Protein AF-A0A1I0YZF2-F1 (afdb_monomer)

Organism: NCBI:txid84698

Nearest PDB structures (foldseek):
  7pl5-assembly1_AAA  TM=9.298E-01  e=1.345E-02  Streptococcus pneumoniae R6
  2wwc-assembly1_A  TM=8.807E-01  e=1.131E-02  Streptococcus pneumoniae R6
  2v05-assembly1_A  TM=8.072E-01  e=5.100E-02  Streptococcus pneumoniae R6
  6jyx-assembly1_A  TM=8.194E-01  e=1.933E-01  Streptococcus pneumoniae TIGR4
  2x8m-assembly1_A  TM=6.499E-01  e=8.106E-02  Streptococcus pneumoniae R6

Solvent-accessible surface area (backbone atoms only — not comparable to full-atom values): 11243 Å² total; per-residue (Å²): 130,92,76,74,47,70,54,64,48,98,87,69,48,62,50,48,52,49,79,48,73,56,97,89,42,44,34,42,24,42,83,83,16,38,45,46,51,56,44,74,62,85,66,27,37,24,39,77,88,20,46,58,43,78,61,47,53,83,60,21,73,21,60,61,20,31,48,40,33,57,52,61,61,37,66,68,51,41,51,52,39,46,56,47,20,23,56,68,53,79,66,38,78,67,82,34,26,33,29,25,50,40,46,52,42,39,78,64,72,40,95,56,67,81,82,42,54,42,55,68,56,49,54,52,52,40,47,77,71,52,28,45,76,46,66,62,69,91,70,68,33,26,28,26,40,34,26,26,68,80,81,44,40,38,31,36,58,37,65,70,52,93,83,61,51,38,23,34,28,38,46,53,52,24,90,80,69,78,37,42,71,40,80,42,53,40,82,43,70,33,83,90,75,72,41,72,27,54,55,37,35,36,38,50,74,106

pLDDT: mean 95.15, std 6.42, range [37.72, 98.88]

Structure (mmCIF, N/CA/C/O backbone):
data_AF-A0A1I0YZF2-F1
#
_entry.id   AF-A0A1I0YZF2-F1
#
loop_
_atom_site.group_PDB
_atom_site.id
_atom_site.type_symbol
_atom_site.label_atom_id
_atom_site.label_alt_id
_atom_site.label_comp_id
_atom_site.label_asym_id
_atom_site.label_entity_id
_atom_site.label_seq_id
_atom_site.pdbx_PDB_ins_code
_atom_site.Cartn_x
_atom_site.Cartn_y
_atom_site.Cartn_z
_atom_site.occupancy
_atom_site.B_iso_or_equiv
_atom_site.auth_seq_id
_atom_site.auth_comp_id
_atom_site.auth_asym_id
_atom_site.auth_atom_id
_atom_site.pdbx_PDB_model_num
ATOM 1 N N . MET A 1 1 ? -4.597 -15.673 15.523 1.00 37.72 1 MET A N 1
ATOM 2 C CA . MET A 1 1 ? -5.776 -15.292 16.323 1.00 37.72 1 MET A CA 1
ATOM 3 C C . MET A 1 1 ? -6.183 -13.931 15.815 1.00 37.72 1 MET A C 1
ATOM 5 O O . MET A 1 1 ? -5.441 -12.990 16.059 1.00 37.72 1 MET A O 1
ATOM 9 N N . ASP A 1 2 ? -7.282 -13.838 15.074 1.00 56.69 2 ASP A N 1
ATOM 10 C CA . ASP A 1 2 ? -7.832 -12.536 14.697 1.00 56.69 2 ASP A CA 1
ATOM 11 C C . ASP A 1 2 ? -8.593 -12.018 15.918 1.00 56.69 2 ASP A C 1
ATOM 13 O O . ASP A 1 2 ? -9.719 -12.420 16.203 1.00 56.69 2 ASP A O 1
ATOM 17 N N . GLY A 1 3 ? -7.883 -11.255 16.749 1.00 78.12 3 GLY A N 1
ATOM 18 C CA . GLY A 1 3 ? -8.447 -10.631 17.935 1.00 78.12 3 GLY A CA 1
ATOM 19 C C . GLY A 1 3 ? -9.253 -9.410 17.523 1.00 78.12 3 GLY A C 1
ATOM 20 O O . GLY A 1 3 ? -8.693 -8.460 16.981 1.00 78.12 3 GLY A O 1
ATOM 21 N N . TYR A 1 4 ? -10.558 -9.432 17.784 1.00 89.81 4 TYR A N 1
ATOM 22 C CA . TYR A 1 4 ? -11.382 -8.237 17.651 1.00 89.81 4 TYR A CA 1
ATOM 23 C C . TYR A 1 4 ? -11.038 -7.243 18.759 1.00 89.81 4 TYR A C 1
ATOM 25 O O . TYR A 1 4 ? -10.876 -7.620 19.922 1.00 89.81 4 TYR A O 1
ATOM 33 N N . TRP A 1 5 ? -10.955 -5.970 18.388 1.00 94.62 5 TRP A N 1
ATOM 34 C CA . TRP A 1 5 ? -10.804 -4.876 19.338 1.00 94.62 5 TRP A CA 1
ATOM 35 C C . TRP A 1 5 ? -12.175 -4.360 19.761 1.00 94.62 5 TRP A C 1
ATOM 37 O O . TRP A 1 5 ? -13.071 -4.230 18.933 1.00 94.62 5 TRP A O 1
ATOM 47 N N . TYR A 1 6 ? -12.316 -4.045 21.044 1.00 95.38 6 TYR A N 1
ATOM 48 C CA . TYR A 1 6 ? -13.528 -3.486 21.639 1.00 95.38 6 TYR A CA 1
ATOM 49 C C . TYR A 1 6 ? -13.155 -2.227 22.410 1.00 95.38 6 TYR A C 1
ATOM 51 O O . TYR A 1 6 ? -12.081 -2.163 23.014 1.00 95.38 6 TYR A O 1
ATOM 59 N N . TYR A 1 7 ? -14.042 -1.236 22.411 1.00 95.75 7 TYR A N 1
ATOM 60 C CA . TYR A 1 7 ? -13.846 -0.008 23.171 1.00 95.75 7 TYR A CA 1
ATOM 61 C C . TYR A 1 7 ? -14.846 0.092 24.322 1.00 95.75 7 TYR A C 1
ATOM 63 O O . TYR A 1 7 ? -16.049 -0.100 24.140 1.00 95.75 7 TYR A O 1
ATOM 71 N N . PHE A 1 8 ? -14.325 0.420 25.503 1.00 96.12 8 PHE A N 1
ATOM 72 C CA . PHE A 1 8 ? -15.094 0.654 26.717 1.00 96.12 8 PHE A CA 1
ATOM 73 C C . PHE A 1 8 ? -14.906 2.105 27.143 1.00 96.12 8 PHE A C 1
ATOM 75 O O . PHE A 1 8 ? -13.780 2.595 27.226 1.00 96.12 8 PHE A O 1
ATOM 82 N N . TYR A 1 9 ? -16.013 2.785 27.421 1.00 94.12 9 TYR A N 1
ATOM 83 C CA . TYR A 1 9 ? -15.988 4.095 28.057 1.00 94.12 9 TYR A CA 1
ATOM 84 C C . TYR A 1 9 ? -15.508 3.968 29.510 1.00 94.12 9 TYR A C 1
ATOM 86 O O . TYR A 1 9 ? -15.628 2.902 30.113 1.00 94.12 9 TYR A O 1
ATOM 94 N N . ASP A 1 10 ? -15.094 5.078 30.125 1.00 94.38 10 ASP A N 1
ATOM 95 C CA . ASP A 1 10 ? -14.690 5.122 31.545 1.00 94.38 10 ASP A CA 1
ATOM 96 C C . ASP A 1 10 ? -15.787 4.621 32.505 1.00 94.38 10 ASP A C 1
ATOM 98 O O . ASP A 1 10 ? -15.510 4.164 33.610 1.00 94.38 10 ASP A O 1
ATOM 102 N N . SER A 1 11 ? -17.049 4.668 32.065 1.00 94.50 11 SER A N 1
ATOM 103 C CA . SER A 1 11 ? -18.199 4.104 32.786 1.00 94.50 11 SER A CA 1
ATOM 104 C C . SER A 1 11 ? -18.243 2.569 32.812 1.00 94.50 11 SER A C 1
ATOM 106 O O . SER A 1 11 ? -19.122 2.002 33.455 1.00 94.50 11 SER A O 1
ATOM 108 N N . GLY A 1 12 ? -17.347 1.890 32.092 1.00 94.19 12 GLY A N 1
ATOM 109 C CA . GLY A 1 12 ? -17.351 0.438 31.906 1.00 94.19 12 GLY A CA 1
ATOM 110 C C . GLY A 1 12 ? -18.346 -0.057 30.853 1.00 94.19 12 GLY A C 1
ATOM 111 O O . GLY A 1 12 ? -18.396 -1.253 30.581 1.00 94.19 12 GLY A O 1
ATOM 112 N N . ASN A 1 13 ? -19.122 0.836 30.231 1.00 94.94 13 ASN A N 1
ATOM 113 C CA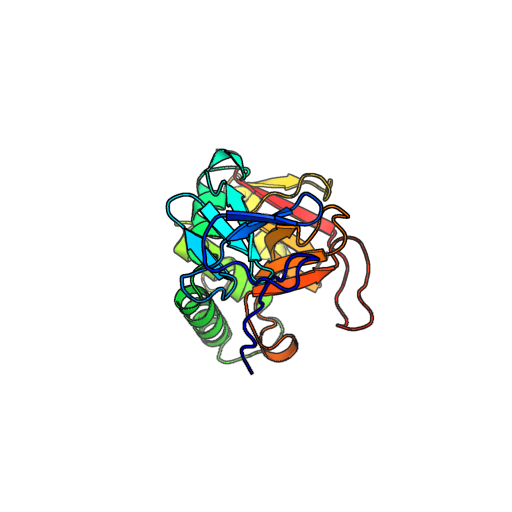 . ASN A 1 13 ? -20.003 0.473 29.124 1.00 94.94 13 ASN A CA 1
ATOM 114 C C . ASN A 1 13 ? -19.199 0.301 27.832 1.00 94.94 13 ASN A C 1
ATOM 116 O O . ASN A 1 13 ? -18.381 1.153 27.485 1.00 94.94 13 ASN A O 1
ATOM 120 N N . MET A 1 14 ? -19.466 -0.779 27.102 1.00 95.94 14 MET A N 1
ATOM 121 C CA . MET A 1 14 ? -18.894 -1.024 25.780 1.00 95.94 14 MET A CA 1
ATOM 122 C C . MET A 1 14 ? -19.659 -0.235 24.714 1.00 95.94 14 MET A C 1
ATOM 124 O O . MET A 1 14 ? -20.887 -0.128 24.782 1.00 95.94 14 MET A O 1
ATOM 128 N N . ILE A 1 15 ? -18.961 0.267 23.696 1.00 95.75 15 ILE A N 1
ATOM 129 C CA . ILE A 1 15 ? -19.643 0.729 22.485 1.00 95.75 15 ILE A CA 1
ATOM 130 C C . ILE A 1 15 ? -20.335 -0.457 21.803 1.00 95.75 15 ILE A C 1
ATOM 132 O O . ILE A 1 15 ? -19.717 -1.488 21.561 1.00 95.75 15 ILE A O 1
ATOM 136 N N . ASN A 1 16 ? -21.628 -0.333 21.503 1.00 94.38 16 ASN A N 1
ATOM 137 C CA . ASN A 1 16 ? -22.368 -1.426 20.866 1.00 94.38 16 ASN A CA 1
ATOM 138 C C . ASN A 1 16 ? -22.196 -1.445 19.340 1.00 94.38 16 ASN A C 1
ATOM 140 O O . ASN A 1 16 ? -22.175 -2.510 18.737 1.00 94.38 16 ASN A O 1
ATOM 144 N N . SER A 1 17 ? -22.125 -0.270 18.713 1.00 97.50 17 SER A N 1
ATOM 145 C CA . SER A 1 17 ? -21.851 -0.083 17.285 1.00 97.50 17 SER A CA 1
ATOM 146 C C . SER A 1 17 ? -21.689 1.404 16.964 1.00 97.50 17 SER A C 1
ATOM 148 O O . SER A 1 17 ? -22.001 2.268 17.788 1.00 97.50 17 SER A O 1
ATOM 150 N N . GLY A 1 18 ? -21.245 1.704 15.746 1.00 97.38 18 GLY A N 1
ATOM 151 C CA . GLY A 1 18 ? -21.211 3.050 15.191 1.00 97.38 18 GLY A CA 1
ATOM 152 C C . GLY A 1 18 ? -19.823 3.679 15.172 1.00 97.38 18 GLY A C 1
ATOM 153 O O . GLY A 1 18 ? -18.807 3.038 15.435 1.00 97.38 18 GLY A O 1
ATOM 154 N N . PHE A 1 19 ? -19.793 4.955 14.793 1.00 97.50 19 PHE A N 1
ATOM 155 C CA . PHE A 1 19 ? -18.565 5.735 14.703 1.00 97.50 19 PHE A CA 1
ATOM 156 C C . PHE A 1 19 ? -18.137 6.256 16.073 1.00 97.50 19 PHE A C 1
ATOM 158 O O . PHE A 1 19 ? -18.958 6.786 16.819 1.00 97.50 19 PHE A O 1
ATOM 165 N N . GLN A 1 20 ? -16.841 6.184 16.364 1.00 97.44 20 GLN A N 1
ATOM 166 C CA . GLN A 1 20 ? -16.264 6.725 17.591 1.00 97.44 20 GLN A CA 1
ATOM 167 C C . GLN A 1 20 ? -14.886 7.316 17.315 1.00 97.44 20 GLN A C 1
ATOM 169 O O . GLN A 1 20 ? -14.028 6.674 16.711 1.00 97.44 20 GLN A O 1
ATOM 174 N N . THR A 1 21 ? -14.661 8.534 17.803 1.00 96.56 21 THR A N 1
ATOM 175 C CA . THR A 1 21 ? -13.334 9.155 17.789 1.00 96.56 21 THR A CA 1
ATOM 176 C C . THR A 1 21 ? -12.606 8.821 19.086 1.00 96.56 21 THR A C 1
ATOM 178 O O . THR A 1 21 ? -13.127 9.082 20.171 1.00 96.56 21 THR A O 1
ATOM 181 N N . ILE A 1 22 ? -11.404 8.258 18.979 1.00 94.62 22 ILE A N 1
ATOM 182 C CA . ILE A 1 22 ? -10.542 7.876 20.103 1.00 94.62 22 ILE A CA 1
ATOM 183 C C . ILE A 1 22 ? -9.181 8.536 19.869 1.00 94.62 22 ILE A C 1
ATOM 185 O O . ILE A 1 22 ? -8.547 8.305 18.841 1.00 94.62 22 ILE A O 1
ATOM 189 N N . TYR A 1 23 ? -8.767 9.414 20.789 1.00 92.44 23 TYR A N 1
ATOM 190 C CA . TYR A 1 23 ? -7.532 10.211 20.682 1.00 92.44 23 TYR A CA 1
ATOM 191 C C . TYR A 1 23 ? -7.352 10.908 19.317 1.00 92.44 23 TYR A C 1
ATOM 193 O O . TYR A 1 23 ? -6.275 10.897 18.734 1.00 92.44 23 TYR A O 1
ATOM 201 N N . GLY A 1 24 ? -8.428 11.490 18.778 1.00 92.81 24 GLY A N 1
ATOM 202 C CA . GLY A 1 24 ? -8.407 12.200 17.491 1.00 92.81 24 GLY A CA 1
ATOM 203 C C . GLY A 1 24 ? -8.501 11.309 16.246 1.00 92.81 24 GLY A C 1
ATOM 204 O O . GLY A 1 24 ? -8.681 11.832 15.151 1.00 92.81 24 GLY A O 1
ATOM 205 N N . THR A 1 25 ? -8.462 9.982 16.393 1.00 95.19 25 THR A N 1
ATOM 206 C CA . THR A 1 25 ? -8.629 9.033 15.282 1.00 95.19 25 THR A CA 1
ATOM 207 C C . THR A 1 25 ? -10.060 8.500 15.237 1.00 95.19 25 THR A C 1
ATOM 209 O O . THR A 1 25 ? -10.609 8.125 16.270 1.00 95.19 25 THR A O 1
ATOM 212 N N . LEU A 1 26 ? -10.674 8.474 14.052 1.00 97.00 26 LEU A N 1
ATOM 213 C CA . LEU A 1 26 ? -12.025 7.946 13.845 1.00 97.00 26 LEU A CA 1
ATOM 214 C C . LEU A 1 26 ? -11.988 6.433 13.590 1.00 97.00 26 LEU A C 1
ATOM 216 O O . LEU A 1 26 ? -11.231 5.975 12.734 1.00 97.00 26 LEU A O 1
ATOM 220 N N . TYR A 1 27 ? -12.857 5.702 14.288 1.00 97.88 27 TYR A N 1
ATOM 221 C CA . TYR A 1 27 ? -13.057 4.255 14.196 1.00 97.88 27 TYR A CA 1
ATOM 222 C C . TYR A 1 27 ? -14.534 3.932 13.953 1.00 97.88 27 TYR A C 1
ATOM 224 O O . TYR A 1 27 ? -15.412 4.765 14.203 1.00 97.88 27 TYR A O 1
ATOM 232 N N . TYR A 1 28 ? -14.811 2.713 13.494 1.00 98.12 28 TYR A N 1
ATOM 233 C CA . TYR A 1 28 ? -16.163 2.175 13.354 1.00 98.12 28 TYR A CA 1
ATOM 234 C C . TYR A 1 28 ? -16.247 0.819 14.045 1.00 98.12 28 TYR A C 1
ATOM 236 O O . TYR A 1 28 ? -15.338 -0.004 13.929 1.00 98.12 28 TYR A O 1
ATOM 244 N N . PHE A 1 29 ? -17.342 0.605 14.761 1.00 98.19 29 PHE A N 1
ATOM 245 C CA . PHE A 1 29 ? -17.639 -0.631 15.466 1.00 98.19 29 PHE A CA 1
ATOM 246 C C . PHE A 1 29 ? -18.905 -1.249 14.874 1.00 98.19 29 PHE A C 1
ATOM 248 O O . PHE A 1 29 ? -19.930 -0.574 14.732 1.00 98.19 29 PHE A O 1
ATOM 255 N N . HIS A 1 30 ? -18.827 -2.528 14.522 1.00 97.25 30 HIS A N 1
ATOM 256 C CA . HIS A 1 30 ? -19.975 -3.319 14.088 1.00 97.25 30 HIS A CA 1
ATOM 257 C C . HIS A 1 30 ? -20.939 -3.553 15.251 1.00 97.25 30 HIS A C 1
ATOM 259 O O . HIS A 1 30 ? -20.604 -3.314 16.412 1.00 97.25 30 HIS A O 1
ATOM 265 N N . GLU A 1 31 ? -22.141 -4.037 14.941 1.00 96.69 31 GLU A N 1
ATOM 266 C CA . GLU A 1 31 ? -23.067 -4.526 15.964 1.00 96.69 31 GLU A CA 1
ATOM 267 C C . GLU A 1 31 ? -22.397 -5.598 16.836 1.00 96.69 31 GLU A C 1
ATOM 269 O O . GLU A 1 31 ? -21.744 -6.512 16.331 1.00 96.69 31 GLU A O 1
ATOM 274 N N . GLY A 1 32 ? -22.521 -5.454 18.158 1.00 94.88 32 GLY A N 1
ATOM 275 C CA . GLY A 1 32 ? -21.795 -6.272 19.129 1.00 94.88 32 GLY A CA 1
ATOM 276 C C . GLY A 1 32 ? -20.439 -5.695 19.544 1.00 94.88 32 GLY A C 1
ATOM 277 O O . GLY A 1 32 ? -19.745 -6.319 20.340 1.00 94.88 32 GLY A O 1
ATOM 278 N N . GLY A 1 33 ? -20.068 -4.506 19.057 1.00 96.69 33 GLY A N 1
ATOM 279 C CA . GLY A 1 33 ? -18.937 -3.719 19.552 1.00 96.69 33 GLY A CA 1
ATOM 280 C C . GLY A 1 33 ? -17.568 -4.110 19.009 1.00 96.69 33 GLY A C 1
ATOM 281 O O . GLY A 1 33 ? -16.566 -3.576 19.480 1.00 96.69 33 GLY A O 1
ATOM 282 N N . ALA A 1 34 ? -17.498 -5.016 18.034 1.00 97.12 34 ALA A N 1
ATOM 283 C CA . ALA A 1 34 ? -16.242 -5.382 17.390 1.00 97.12 34 ALA A CA 1
ATOM 284 C C . ALA A 1 34 ? -15.783 -4.267 16.436 1.00 97.12 34 ALA A C 1
ATOM 286 O O . ALA A 1 34 ? -16.532 -3.841 15.556 1.00 97.12 34 ALA A O 1
ATOM 287 N N . MET A 1 35 ? -14.545 -3.798 16.593 1.00 97.75 35 MET A N 1
ATOM 288 C CA . MET A 1 35 ? -13.945 -2.791 15.720 1.00 97.75 35 MET A CA 1
ATOM 289 C C . MET A 1 35 ? -13.770 -3.349 14.306 1.00 97.75 35 MET A C 1
ATOM 291 O O . MET A 1 35 ? -13.177 -4.413 14.112 1.00 97.75 35 MET A O 1
ATOM 295 N N . ALA A 1 36 ? -14.249 -2.599 13.322 1.00 97.69 36 ALA A N 1
ATOM 296 C CA . ALA A 1 36 ? -13.998 -2.864 11.917 1.00 97.69 36 ALA A CA 1
ATOM 297 C C . ALA A 1 36 ? -12.511 -2.684 11.581 1.00 97.69 36 ALA A C 1
ATOM 299 O O . ALA A 1 36 ? -11.841 -1.802 12.125 1.00 97.69 36 ALA A O 1
ATOM 300 N N . SER A 1 37 ? -11.980 -3.505 10.675 1.00 96.69 37 SER A N 1
ATOM 301 C CA . SER A 1 37 ? -10.585 -3.390 10.229 1.00 96.69 37 SER A CA 1
ATOM 302 C C . SER A 1 37 ? -10.370 -4.007 8.850 1.00 96.69 37 SER A C 1
ATOM 304 O O . SER A 1 37 ? -10.902 -5.071 8.546 1.00 96.69 37 SER A O 1
ATOM 306 N N . GLY A 1 38 ? -9.565 -3.341 8.016 1.00 96.38 38 GLY A N 1
ATOM 307 C CA . GLY A 1 38 ? -9.191 -3.845 6.690 1.00 96.38 38 GLY A CA 1
ATOM 308 C C . GLY A 1 38 ? -10.359 -3.981 5.709 1.00 96.38 38 GLY A C 1
ATOM 309 O O . GLY A 1 38 ? -10.372 -4.908 4.904 1.00 96.38 38 GLY A O 1
ATOM 310 N N . GLU A 1 39 ? -11.351 -3.092 5.780 1.00 96.75 39 GLU A N 1
ATOM 311 C CA . GLU A 1 39 ? -12.584 -3.201 4.997 1.00 96.75 39 GLU A CA 1
ATOM 312 C C . GLU A 1 39 ? -13.099 -1.848 4.488 1.00 96.75 39 GLU A C 1
ATOM 314 O O . GLU A 1 39 ? -12.688 -0.778 4.944 1.00 96.75 39 GLU A O 1
ATOM 319 N N . TRP A 1 40 ? -14.000 -1.898 3.505 1.00 97.81 40 TRP A N 1
ATOM 320 C CA . TRP A 1 40 ? -14.661 -0.718 2.950 1.00 97.81 40 TRP A CA 1
ATOM 321 C C . TRP A 1 40 ? -15.986 -0.445 3.658 1.00 97.81 40 TRP A C 1
ATOM 323 O O . TRP A 1 40 ? -16.819 -1.336 3.800 1.00 97.81 40 TRP A O 1
ATOM 333 N N . LEU A 1 41 ? -16.217 0.821 4.003 1.00 96.50 41 LEU A N 1
ATOM 334 C CA . LEU A 1 41 ? -17.479 1.324 4.537 1.00 96.50 41 LEU A CA 1
ATOM 335 C C . LEU A 1 41 ? -17.991 2.445 3.623 1.00 96.50 41 LEU A C 1
ATOM 337 O O . LEU A 1 41 ? -17.679 3.625 3.804 1.00 96.50 41 LEU A O 1
ATOM 341 N N . GLY A 1 42 ? -18.743 2.062 2.588 1.00 94.62 42 GLY A N 1
ATOM 342 C CA . GLY A 1 42 ? -19.154 2.976 1.520 1.00 94.62 42 GLY A CA 1
ATOM 343 C C . GLY A 1 42 ? -17.943 3.509 0.746 1.00 94.62 42 GLY A C 1
ATOM 344 O O . GLY A 1 42 ? -17.197 2.739 0.148 1.00 94.62 42 GLY A O 1
ATOM 345 N N . GLU A 1 43 ? -17.739 4.827 0.765 1.00 93.69 43 GLU A N 1
ATOM 346 C CA . GLU A 1 43 ? -16.578 5.490 0.144 1.00 93.69 43 GLU A CA 1
ATOM 347 C C . GLU A 1 43 ? -15.372 5.628 1.090 1.00 93.69 43 GLU A C 1
ATOM 349 O O . GLU A 1 43 ? -14.361 6.231 0.729 1.00 93.69 43 GLU A O 1
ATOM 354 N N . LYS A 1 44 ? -15.466 5.097 2.315 1.00 96.75 44 LYS A N 1
ATOM 355 C CA . LYS A 1 44 ? -14.379 5.107 3.296 1.00 96.75 44 LYS A CA 1
ATOM 356 C C . LYS A 1 44 ? -13.647 3.776 3.295 1.00 96.75 44 LYS A C 1
ATOM 358 O O . LYS A 1 44 ? -14.263 2.728 3.100 1.00 96.75 44 LYS A O 1
ATOM 363 N N . TYR A 1 45 ? -12.352 3.825 3.574 1.00 97.88 45 TYR A N 1
ATOM 364 C CA . TYR A 1 45 ? -11.560 2.630 3.840 1.00 97.88 45 TYR A CA 1
ATOM 365 C C . TYR A 1 45 ? -11.106 2.621 5.295 1.00 97.88 45 TYR A C 1
ATOM 367 O O . TYR A 1 45 ? -10.737 3.660 5.848 1.00 97.88 45 TYR A O 1
ATOM 375 N N . ILE A 1 46 ? -11.156 1.444 5.906 1.00 98.06 46 ILE A N 1
ATOM 376 C CA . ILE A 1 46 ? -10.739 1.198 7.278 1.00 98.06 46 ILE A CA 1
ATOM 377 C C . ILE A 1 46 ? -9.411 0.451 7.214 1.00 98.06 46 ILE A C 1
ATOM 379 O O . ILE A 1 46 ? -9.356 -0.689 6.753 1.00 98.06 46 ILE A O 1
ATOM 383 N N . TYR A 1 47 ? -8.327 1.086 7.658 1.00 97.75 47 TYR A N 1
ATOM 384 C CA . TYR A 1 47 ? -7.015 0.441 7.701 1.00 97.75 47 TYR A CA 1
ATOM 385 C C . TYR A 1 47 ? -7.003 -0.769 8.651 1.00 97.75 47 TYR A C 1
ATOM 387 O O . TYR A 1 47 ? -7.901 -0.920 9.484 1.00 97.75 47 TYR A O 1
ATOM 395 N N . PRO A 1 48 ? -5.976 -1.637 8.581 1.00 96.44 48 PRO A N 1
ATOM 396 C CA . PRO A 1 48 ? -5.856 -2.776 9.492 1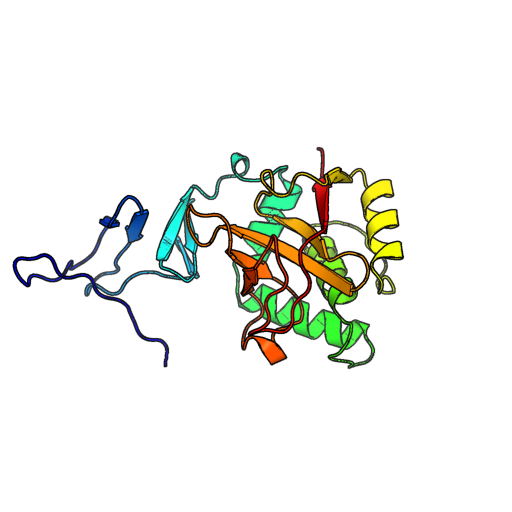.00 96.44 48 PRO A CA 1
ATOM 397 C C . PRO A 1 48 ? -5.857 -2.416 10.989 1.00 96.44 48 PRO A C 1
ATOM 399 O O . PRO A 1 48 ? -6.267 -3.233 11.802 1.00 96.44 48 PRO A O 1
ATOM 402 N N . ASN A 1 49 ? -5.439 -1.204 11.373 1.00 96.31 49 ASN A N 1
ATOM 403 C CA . ASN A 1 49 ? -5.530 -0.717 12.757 1.00 96.31 49 ASN A CA 1
ATOM 404 C C . ASN A 1 49 ? -6.893 -0.097 13.117 1.00 96.31 49 ASN A C 1
ATOM 406 O O . ASN A 1 49 ? -7.027 0.452 14.204 1.00 96.31 49 ASN A O 1
ATOM 410 N N . GLY A 1 50 ? -7.887 -0.141 12.226 1.00 97.19 50 GLY A N 1
ATOM 411 C CA . GLY A 1 50 ? -9.225 0.415 12.446 1.00 97.19 50 GLY A CA 1
ATOM 412 C C . GLY A 1 50 ? -9.374 1.901 12.114 1.00 97.19 50 GLY A C 1
ATOM 413 O O . GLY A 1 50 ? -10.494 2.412 12.111 1.00 97.19 50 GLY A O 1
ATOM 414 N N . ARG A 1 51 ? -8.278 2.606 11.801 1.00 96.56 51 ARG A N 1
ATOM 415 C CA . ARG A 1 51 ? -8.335 4.019 11.412 1.00 96.56 51 ARG A CA 1
ATOM 416 C C . ARG A 1 51 ? -9.119 4.179 10.114 1.00 96.56 51 ARG A C 1
ATOM 418 O O . ARG A 1 51 ? -8.792 3.563 9.099 1.00 96.56 51 ARG A O 1
ATOM 425 N N . ILE A 1 52 ? -10.104 5.069 10.136 1.00 97.25 52 ILE A N 1
ATOM 426 C CA . ILE A 1 52 ? -10.922 5.402 8.971 1.00 97.25 52 ILE A CA 1
ATOM 427 C C . ILE A 1 52 ? -10.284 6.531 8.168 1.00 97.25 52 ILE A C 1
ATOM 429 O O . ILE A 1 52 ? -9.819 7.527 8.725 1.00 97.25 52 ILE A O 1
ATOM 433 N N . ILE A 1 53 ? -10.333 6.398 6.845 1.00 95.62 53 ILE A N 1
ATOM 434 C CA . ILE A 1 53 ? -10.003 7.462 5.900 1.00 95.62 53 ILE A CA 1
ATOM 435 C C . ILE A 1 53 ? -11.100 7.664 4.857 1.00 95.62 53 ILE A C 1
ATOM 437 O O . ILE A 1 53 ? -11.793 6.727 4.455 1.00 95.62 53 ILE A O 1
ATOM 441 N N . ASP A 1 54 ? -11.204 8.898 4.367 1.00 95.44 54 ASP A N 1
ATOM 442 C CA . ASP A 1 54 ? -12.003 9.223 3.189 1.00 95.44 54 ASP A CA 1
ATOM 443 C C . ASP A 1 54 ? -11.270 8.756 1.931 1.00 95.44 54 ASP A C 1
ATOM 445 O O . ASP A 1 54 ? -10.362 9.425 1.429 1.00 95.44 54 ASP A O 1
ATOM 449 N N . ALA A 1 55 ? -11.670 7.592 1.416 1.00 94.88 55 ALA A N 1
ATOM 450 C CA . ALA A 1 55 ? -10.996 6.918 0.319 1.00 94.88 55 ALA A CA 1
ATOM 451 C C . ALA A 1 55 ? -11.448 7.435 -1.059 1.00 94.88 55 ALA A C 1
ATOM 453 O O . ALA A 1 55 ? -11.849 6.677 -1.946 1.00 94.88 55 ALA A O 1
ATOM 454 N N . SER A 1 56 ? -11.391 8.759 -1.228 1.00 93.81 56 SER A N 1
ATOM 455 C CA . SER A 1 56 ? -11.692 9.444 -2.489 1.00 93.81 56 SER A CA 1
ATOM 456 C C . SER A 1 56 ? -10.440 9.572 -3.368 1.00 93.81 56 SER A C 1
ATOM 458 O O . SER A 1 56 ? -9.330 9.622 -2.840 1.00 93.81 56 SER A O 1
ATOM 460 N N . PRO A 1 57 ? -10.568 9.733 -4.699 1.00 94.94 57 PRO A N 1
ATOM 461 C CA . PRO A 1 57 ? -9.412 9.923 -5.582 1.00 94.94 57 PRO A CA 1
ATOM 462 C C . PRO A 1 57 ? -8.466 11.071 -5.185 1.00 94.94 57 PRO A C 1
ATOM 464 O O . PRO A 1 57 ? -7.284 11.020 -5.512 1.00 94.94 57 PRO A O 1
ATOM 467 N N . ASN A 1 58 ? -8.956 12.081 -4.457 1.00 94.00 58 ASN A N 1
ATOM 468 C CA . ASN A 1 58 ? -8.173 13.247 -4.034 1.00 94.00 58 ASN A CA 1
ATOM 469 C C . ASN A 1 58 ? -7.096 12.926 -2.986 1.00 94.00 58 ASN A C 1
ATOM 471 O O . ASN A 1 58 ? -6.164 13.714 -2.815 1.00 94.00 58 ASN A O 1
ATOM 475 N N . MET A 1 59 ? -7.199 11.788 -2.291 1.00 95.56 59 MET A N 1
ATOM 476 C CA . MET A 1 59 ? -6.155 11.342 -1.361 1.00 95.56 59 MET A CA 1
ATOM 477 C C . MET A 1 59 ? -4.892 10.861 -2.093 1.00 95.56 59 MET A C 1
ATOM 479 O O . MET A 1 59 ? -3.827 10.772 -1.490 1.00 95.56 59 MET A O 1
ATOM 483 N N . CYS A 1 60 ? -5.013 10.531 -3.380 1.00 97.50 60 CYS A N 1
ATOM 484 C CA . CYS A 1 60 ? -3.953 9.985 -4.214 1.00 97.50 60 CYS A CA 1
ATOM 485 C C . CYS A 1 60 ? -3.355 11.077 -5.113 1.00 97.50 60 CYS A C 1
ATOM 487 O O . CYS A 1 60 ? -3.902 12.170 -5.257 1.00 97.50 60 CYS A O 1
ATOM 489 N N . ASN A 1 61 ? -2.208 10.794 -5.734 1.00 97.00 61 ASN A N 1
ATOM 490 C 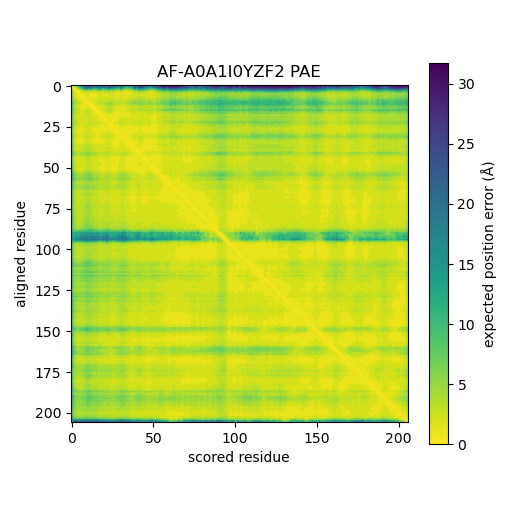CA . ASN A 1 61 ? -1.602 11.718 -6.703 1.00 97.00 61 ASN A CA 1
ATOM 491 C C . ASN A 1 61 ? -2.324 11.731 -8.063 1.00 97.00 61 ASN A C 1
ATOM 493 O O . ASN A 1 61 ? -2.272 12.733 -8.769 1.00 97.00 61 ASN A O 1
ATOM 497 N N . SER A 1 62 ? -3.007 10.645 -8.435 1.00 95.81 62 SER A N 1
ATOM 498 C CA . SER A 1 62 ? -3.873 10.595 -9.618 1.00 95.81 62 SER A CA 1
ATOM 499 C C . SER A 1 62 ? -4.907 9.468 -9.499 1.00 95.81 62 SER A C 1
ATOM 501 O O . SER A 1 62 ? -4.866 8.664 -8.559 1.00 95.81 62 SER A O 1
ATOM 503 N N . LYS A 1 63 ? -5.799 9.356 -10.493 1.00 95.06 63 LYS A N 1
ATOM 504 C CA . LYS A 1 63 ? -6.750 8.237 -10.601 1.00 95.06 63 LYS A CA 1
ATOM 505 C C . LYS A 1 63 ? -6.055 6.881 -10.728 1.00 95.06 63 LYS A C 1
ATOM 507 O O . LYS A 1 63 ? -6.568 5.901 -10.200 1.00 95.06 63 LYS A O 1
ATOM 512 N N . THR A 1 64 ? -4.888 6.827 -11.369 1.00 94.56 64 THR A N 1
ATOM 513 C CA . THR A 1 64 ? -4.074 5.606 -11.460 1.00 94.56 64 THR A CA 1
ATOM 514 C C . THR A 1 64 ? -3.715 5.087 -10.072 1.00 94.56 64 THR A C 1
ATOM 516 O O . THR A 1 64 ? -3.975 3.929 -9.756 1.00 94.56 64 THR A O 1
ATOM 519 N N . GLN A 1 65 ? -3.154 5.947 -9.221 1.00 97.69 65 GLN A N 1
ATOM 520 C CA . GLN A 1 65 ? -2.781 5.566 -7.862 1.00 97.69 65 GLN A CA 1
ATOM 521 C C . GLN A 1 65 ? -4.005 5.254 -7.016 1.00 97.69 65 GLN A C 1
ATOM 523 O O . GLN A 1 65 ? -3.954 4.328 -6.220 1.00 97.69 65 GLN A O 1
ATOM 528 N N . TYR A 1 66 ? -5.121 5.952 -7.233 1.00 97.75 66 TYR A N 1
ATOM 529 C CA . TYR A 1 66 ? -6.379 5.600 -6.587 1.00 97.75 66 TYR A CA 1
ATOM 530 C C . TYR A 1 66 ? -6.847 4.185 -6.954 1.00 97.75 66 TYR A C 1
ATOM 532 O O . TYR A 1 66 ? -7.198 3.408 -6.068 1.00 97.75 66 TYR A O 1
ATOM 540 N N . TYR A 1 67 ? -6.819 3.814 -8.237 1.00 97.62 67 TYR A N 1
ATOM 541 C CA . TYR A 1 67 ? -7.173 2.459 -8.659 1.00 97.62 67 TYR A CA 1
ATOM 542 C C . TYR A 1 67 ? -6.194 1.421 -8.134 1.00 97.62 67 TYR A C 1
ATOM 544 O O . TYR A 1 67 ? -6.625 0.339 -7.747 1.00 97.62 67 TYR A O 1
ATOM 552 N N . LEU A 1 68 ? -4.908 1.757 -8.058 1.00 98.19 68 LEU A N 1
ATOM 553 C CA . LEU A 1 68 ? -3.903 0.874 -7.486 1.00 98.19 68 LEU A CA 1
ATOM 554 C C . LEU A 1 68 ? -4.117 0.658 -5.991 1.00 98.19 68 LEU A C 1
ATOM 556 O O . LEU A 1 68 ? -4.177 -0.484 -5.545 1.00 98.19 68 LEU A O 1
ATOM 560 N N . PHE A 1 69 ? -4.314 1.739 -5.239 1.00 98.62 69 PHE A N 1
ATOM 561 C CA . PHE A 1 69 ? -4.687 1.691 -3.833 1.00 98.62 69 PHE A CA 1
ATOM 562 C C . PHE A 1 69 ? -5.935 0.821 -3.646 1.00 98.62 69 PHE A C 1
ATOM 564 O O . PHE A 1 69 ? -5.892 -0.178 -2.935 1.00 98.62 69 PHE A O 1
ATOM 571 N N . LYS A 1 70 ? -7.024 1.129 -4.358 1.00 98.12 70 LYS A N 1
ATOM 572 C CA . LYS A 1 70 ? -8.284 0.390 -4.251 1.00 98.12 70 LYS A CA 1
ATOM 573 C C . LYS A 1 70 ? -8.115 -1.092 -4.584 1.00 98.12 70 LYS A C 1
ATOM 575 O O . LYS A 1 70 ? -8.571 -1.929 -3.812 1.00 98.12 70 LYS A O 1
ATOM 580 N N . TYR A 1 71 ? -7.429 -1.427 -5.676 1.00 98.50 71 TYR A N 1
ATOM 581 C CA . TYR A 1 71 ? -7.170 -2.815 -6.065 1.00 98.50 71 TYR A CA 1
ATOM 582 C C . TYR A 1 71 ? -6.419 -3.576 -4.966 1.00 98.50 71 TYR A C 1
ATOM 584 O O . TYR A 1 71 ? -6.790 -4.700 -4.635 1.00 98.50 71 TYR A O 1
ATOM 592 N N . MET A 1 72 ? -5.414 -2.935 -4.363 1.00 98.62 72 MET A N 1
ATOM 593 C CA . MET A 1 72 ? -4.563 -3.531 -3.334 1.00 98.62 72 MET A CA 1
ATOM 594 C C . MET A 1 72 ? -5.172 -3.514 -1.925 1.00 98.62 72 MET A C 1
ATOM 596 O O . MET A 1 72 ? -4.593 -4.116 -1.027 1.00 98.62 72 MET A O 1
ATOM 600 N N . THR A 1 73 ? -6.331 -2.885 -1.698 1.00 98.06 73 THR A N 1
ATOM 601 C CA . THR A 1 73 ? -7.083 -3.068 -0.437 1.00 98.06 73 THR A CA 1
ATOM 602 C C . THR A 1 73 ? -7.741 -4.445 -0.330 1.00 98.06 73 THR A C 1
ATOM 604 O O . THR A 1 73 ? -7.974 -4.923 0.775 1.00 98.06 73 THR A O 1
ATOM 607 N N . ASP A 1 74 ? -8.004 -5.112 -1.456 1.00 97.94 74 ASP A N 1
ATOM 608 C CA . ASP A 1 74 ? -8.610 -6.442 -1.469 1.00 97.94 74 ASP A CA 1
ATOM 609 C C . ASP A 1 74 ? -7.548 -7.527 -1.231 1.00 97.94 74 ASP A C 1
ATOM 611 O O . ASP A 1 74 ? -6.542 -7.619 -1.942 1.00 97.94 74 ASP A O 1
ATOM 615 N N . LYS A 1 75 ? -7.772 -8.368 -0.219 1.00 96.69 75 LYS A N 1
ATOM 616 C CA . LYS A 1 75 ? -6.828 -9.422 0.167 1.00 96.69 75 LYS A CA 1
ATOM 617 C C . LYS A 1 75 ? -6.690 -10.510 -0.901 1.00 96.69 75 LYS A C 1
ATOM 619 O O . LYS A 1 75 ? -5.587 -10.998 -1.109 1.00 96.69 75 LYS A O 1
ATOM 624 N N . ASN A 1 76 ? -7.756 -10.871 -1.611 1.00 98.12 76 ASN A N 1
ATOM 625 C CA . ASN A 1 76 ? -7.671 -11.870 -2.680 1.00 98.12 76 ASN A CA 1
ATOM 626 C C . ASN A 1 76 ? -6.842 -11.340 -3.852 1.00 98.12 76 ASN A C 1
ATOM 628 O O . ASN A 1 76 ? -6.032 -12.075 -4.414 1.00 98.12 76 ASN A O 1
ATOM 632 N N . ASN A 1 77 ? -6.983 -10.052 -4.173 1.00 98.62 77 ASN A N 1
ATOM 633 C CA . ASN A 1 77 ? -6.132 -9.399 -5.162 1.00 98.62 77 ASN A CA 1
ATOM 634 C C . ASN A 1 77 ? -4.661 -9.415 -4.738 1.00 98.62 77 ASN A C 1
ATOM 636 O O . ASN A 1 77 ? -3.803 -9.746 -5.551 1.00 98.62 77 ASN A O 1
ATOM 640 N N . GLN A 1 78 ? -4.362 -9.085 -3.478 1.00 98.44 78 GLN A N 1
ATOM 641 C CA . GLN A 1 78 ? -2.997 -9.146 -2.946 1.00 98.44 78 GLN A CA 1
ATOM 642 C C . GLN A 1 78 ? -2.374 -10.542 -3.118 1.00 98.44 78 GLN A C 1
ATOM 644 O O . GLN A 1 78 ? -1.246 -10.658 -3.594 1.00 98.44 78 GLN A O 1
ATOM 649 N N . GLU A 1 79 ? -3.119 -11.592 -2.769 1.00 97.81 79 GLU A N 1
ATOM 650 C CA . GLU A 1 79 ? -2.671 -12.985 -2.881 1.00 97.81 79 GLU A CA 1
ATOM 651 C C . GLU A 1 79 ? -2.465 -13.421 -4.342 1.00 97.81 79 GLU A C 1
ATOM 653 O O . GLU A 1 79 ? -1.475 -14.079 -4.664 1.00 97.81 79 GLU A O 1
ATOM 658 N N . ASP A 1 80 ? -3.357 -13.017 -5.251 1.00 98.31 80 ASP A N 1
ATOM 659 C CA . ASP A 1 80 ? -3.234 -13.325 -6.680 1.00 98.31 80 ASP A CA 1
ATOM 660 C C . ASP A 1 80 ? -2.027 -12.627 -7.335 1.00 98.31 80 ASP A C 1
ATOM 662 O O . ASP A 1 80 ? -1.328 -13.223 -8.166 1.00 98.31 80 ASP A O 1
ATOM 666 N N . ILE A 1 81 ? -1.740 -11.382 -6.938 1.00 97.94 81 ILE A N 1
ATOM 667 C CA . ILE A 1 81 ? -0.531 -10.666 -7.363 1.00 97.94 81 ILE A CA 1
ATOM 668 C C . ILE A 1 81 ? 0.719 -11.408 -6.887 1.00 97.94 81 ILE A C 1
ATOM 670 O O . ILE A 1 81 ? 1.609 -11.656 -7.700 1.00 97.94 81 ILE A O 1
ATOM 674 N N . ASP A 1 82 ? 0.794 -11.757 -5.599 1.00 96.62 82 ASP A N 1
ATOM 675 C CA . ASP A 1 82 ? 1.967 -12.419 -5.016 1.00 96.62 82 ASP A CA 1
ATOM 676 C C . ASP A 1 82 ? 2.250 -13.752 -5.727 1.00 96.62 82 ASP A C 1
ATOM 678 O O . ASP A 1 82 ? 3.347 -13.977 -6.251 1.00 96.62 82 ASP A O 1
ATOM 682 N N . ALA A 1 83 ? 1.215 -14.584 -5.888 1.00 96.00 83 ALA A N 1
ATOM 683 C CA . ALA A 1 83 ? 1.302 -15.844 -6.621 1.00 96.00 83 ALA A CA 1
ATOM 684 C C . ALA A 1 83 ? 1.714 -15.647 -8.093 1.00 96.00 83 ALA A C 1
ATOM 686 O O . ALA A 1 83 ? 2.518 -16.412 -8.638 1.00 96.00 83 ALA A O 1
ATOM 687 N N . THR A 1 84 ? 1.189 -14.614 -8.757 1.00 96.81 84 THR A N 1
ATOM 688 C CA . THR A 1 84 ? 1.539 -14.303 -10.149 1.00 96.81 84 THR A CA 1
ATOM 689 C C . THR A 1 84 ? 2.976 -13.816 -10.285 1.00 96.81 84 THR A C 1
ATOM 691 O O . THR A 1 84 ? 3.675 -14.254 -11.201 1.00 96.81 84 THR A O 1
ATOM 694 N N . ALA A 1 85 ? 3.450 -12.972 -9.373 1.00 96.25 85 ALA A N 1
ATOM 695 C CA . ALA A 1 85 ? 4.829 -12.512 -9.356 1.00 96.25 85 ALA A CA 1
ATOM 696 C C . ALA A 1 85 ? 5.795 -13.695 -9.211 1.00 96.25 85 ALA A C 1
ATOM 698 O O . ALA A 1 85 ? 6.746 -13.810 -9.978 1.00 96.25 85 ALA A O 1
ATOM 699 N N . ILE A 1 86 ? 5.520 -14.617 -8.279 1.00 94.75 86 ILE A N 1
ATOM 700 C CA . ILE A 1 86 ? 6.320 -15.840 -8.078 1.00 94.75 86 ILE A CA 1
ATOM 701 C C . ILE A 1 86 ? 6.360 -16.673 -9.365 1.00 94.75 86 ILE A C 1
ATOM 703 O O . ILE A 1 86 ? 7.429 -17.111 -9.794 1.00 94.75 86 ILE A O 1
ATOM 707 N N . ARG A 1 87 ? 5.214 -16.849 -10.037 1.00 95.44 87 ARG A N 1
ATOM 708 C CA . ARG A 1 87 ? 5.134 -17.572 -11.316 1.00 95.44 87 ARG A CA 1
ATOM 709 C C . ARG A 1 87 ? 5.970 -16.907 -12.414 1.00 95.44 87 ARG A C 1
ATOM 711 O O . ARG A 1 87 ? 6.668 -17.604 -13.146 1.00 95.44 87 ARG A O 1
ATOM 718 N N . LEU A 1 88 ? 5.918 -15.579 -12.527 1.00 93.31 88 LEU A N 1
ATOM 719 C CA . LEU A 1 88 ? 6.718 -14.818 -13.496 1.00 93.31 88 LEU A CA 1
ATOM 720 C C . LEU A 1 88 ? 8.221 -14.907 -13.206 1.00 93.31 88 LEU A C 1
ATOM 722 O O . LEU A 1 88 ? 9.023 -14.902 -14.137 1.00 93.31 88 LEU A O 1
ATOM 726 N N . HIS A 1 89 ? 8.595 -15.076 -11.940 1.00 92.69 89 HIS A N 1
ATOM 727 C CA . HIS A 1 89 ? 9.973 -15.275 -11.505 1.00 92.69 89 HIS A CA 1
ATOM 728 C C . HIS A 1 89 ? 10.403 -16.753 -11.489 1.00 92.69 89 HIS A C 1
ATOM 730 O O . HIS A 1 89 ? 11.277 -17.151 -10.718 1.00 92.69 89 HIS A O 1
ATOM 736 N N . GLY A 1 90 ? 9.775 -17.601 -12.310 1.00 89.31 90 GLY A N 1
ATOM 737 C CA . GLY A 1 90 ? 10.143 -19.015 -12.431 1.00 89.31 90 GLY A CA 1
ATOM 738 C C . GLY A 1 90 ? 9.954 -19.826 -11.143 1.00 89.31 90 GLY A C 1
ATOM 739 O O . GLY A 1 90 ? 10.636 -20.828 -10.952 1.00 89.31 90 GLY A O 1
ATOM 740 N N . GLY A 1 91 ? 9.061 -19.389 -10.250 1.00 82.75 91 GLY A N 1
ATOM 741 C CA . GLY A 1 91 ? 8.816 -20.017 -8.950 1.00 82.75 91 GLY A CA 1
ATOM 742 C C . GLY A 1 91 ? 9.700 -19.499 -7.809 1.00 82.75 91 GLY A C 1
ATOM 743 O O . GLY A 1 91 ? 9.615 -20.027 -6.703 1.00 82.75 91 GLY A O 1
ATOM 744 N N . SER A 1 92 ? 10.545 -18.487 -8.042 1.00 79.19 92 SER A N 1
ATOM 745 C CA . SER A 1 92 ? 11.397 -17.913 -6.996 1.00 79.19 92 SER A CA 1
ATOM 746 C C . SER A 1 92 ? 10.627 -16.972 -6.064 1.00 79.19 92 SER A C 1
ATOM 748 O O . SER A 1 92 ? 9.930 -16.057 -6.504 1.00 79.19 92 SER A O 1
ATOM 750 N N . TYR A 1 93 ? 10.825 -17.159 -4.758 1.00 73.88 93 TYR A N 1
ATOM 751 C CA . TYR A 1 93 ? 10.265 -16.309 -3.703 1.00 73.88 93 TYR A CA 1
ATOM 752 C C . TYR A 1 93 ? 11.186 -15.132 -3.325 1.00 73.88 93 TYR A C 1
ATOM 754 O O . TYR A 1 93 ? 10.747 -14.196 -2.658 1.00 73.88 93 TYR A O 1
ATOM 762 N N . SER A 1 94 ? 12.463 -15.153 -3.730 1.00 75.56 94 SER A N 1
ATOM 763 C CA . SER A 1 94 ? 13.447 -14.107 -3.414 1.00 75.56 94 SER A CA 1
ATOM 764 C C . SER A 1 94 ? 13.557 -13.069 -4.536 1.00 75.56 94 SER A C 1
ATOM 766 O O . SER A 1 94 ? 13.315 -13.380 -5.699 1.00 75.56 94 SER A O 1
ATOM 768 N N . ASN A 1 95 ? 13.917 -11.824 -4.194 1.00 74.44 95 ASN A N 1
ATOM 769 C CA . ASN A 1 95 ? 14.128 -10.710 -5.140 1.00 74.44 95 ASN A CA 1
ATOM 770 C C . ASN A 1 95 ? 12.966 -10.477 -6.122 1.00 74.44 95 ASN A C 1
ATOM 772 O O . ASN A 1 95 ? 13.161 -10.087 -7.271 1.00 74.44 95 ASN A O 1
ATOM 776 N N . ASN A 1 96 ? 11.740 -10.728 -5.664 1.00 90.25 96 ASN A N 1
ATOM 777 C CA . ASN A 1 96 ? 10.542 -10.713 -6.496 1.00 90.25 96 ASN A CA 1
ATOM 778 C C . ASN A 1 96 ? 9.804 -9.360 -6.489 1.00 90.25 96 ASN A C 1
ATOM 780 O O . ASN A 1 96 ? 8.742 -9.220 -7.094 1.00 90.25 96 ASN A O 1
ATOM 784 N N . CYS A 1 97 ? 10.358 -8.353 -5.807 1.00 95.25 97 CYS A N 1
ATOM 785 C CA . CYS A 1 97 ? 9.703 -7.069 -5.547 1.00 95.25 97 CYS A CA 1
ATOM 786 C C . CYS A 1 97 ? 9.294 -6.337 -6.823 1.00 95.25 97 CYS A C 1
ATOM 788 O O . CYS A 1 97 ? 8.199 -5.787 -6.910 1.00 95.25 97 CYS A O 1
ATOM 790 N N . VAL A 1 98 ? 10.131 -6.387 -7.860 1.00 97.56 98 VAL A N 1
ATOM 791 C CA . VAL A 1 98 ? 9.830 -5.706 -9.119 1.00 97.56 98 VAL A CA 1
ATOM 792 C C . VAL A 1 98 ? 8.859 -6.497 -9.990 1.00 97.56 98 VAL A C 1
ATOM 794 O O . VAL A 1 98 ? 8.049 -5.871 -10.669 1.00 97.56 98 VAL A O 1
ATOM 797 N N . TYR A 1 99 ? 8.850 -7.832 -9.940 1.00 97.94 99 TYR A N 1
ATOM 798 C CA . TYR A 1 99 ? 7.787 -8.611 -10.586 1.00 97.94 99 TYR A CA 1
ATOM 799 C C . TYR A 1 99 ? 6.432 -8.328 -9.936 1.00 97.94 99 TYR A C 1
ATOM 801 O O . TYR A 1 99 ? 5.465 -8.084 -10.656 1.00 97.94 99 TYR A O 1
ATOM 809 N N . PHE A 1 100 ? 6.389 -8.290 -8.599 1.00 98.25 100 PHE A N 1
ATOM 810 C CA . PHE A 1 100 ? 5.202 -7.938 -7.819 1.00 98.25 100 PHE A CA 1
ATOM 811 C C . PHE A 1 100 ? 4.696 -6.543 -8.187 1.00 98.25 100 PHE A C 1
ATOM 813 O O . PHE A 1 100 ? 3.567 -6.392 -8.647 1.00 98.25 100 PHE A O 1
ATOM 820 N N . LEU A 1 101 ? 5.560 -5.529 -8.091 1.00 98.44 101 LEU A N 1
ATOM 821 C CA . LEU A 1 101 ? 5.215 -4.154 -8.443 1.00 98.44 101 LEU A CA 1
ATOM 822 C C . LEU A 1 101 ? 4.764 -4.026 -9.908 1.00 98.44 101 LEU A C 1
ATOM 824 O O . LEU A 1 101 ? 3.793 -3.331 -10.210 1.00 98.44 101 LEU A O 1
ATOM 828 N N . SER A 1 102 ? 5.457 -4.692 -10.832 1.00 98.12 102 SER A N 1
ATOM 829 C CA . SER A 1 102 ? 5.092 -4.673 -12.251 1.00 98.12 102 SER A CA 1
ATOM 830 C C . SER A 1 102 ? 3.720 -5.302 -12.483 1.00 98.12 102 SER A C 1
ATOM 832 O O . SER A 1 102 ? 2.960 -4.812 -13.317 1.00 98.12 102 SER A O 1
ATOM 834 N N . GLU A 1 103 ? 3.386 -6.360 -11.742 1.00 98.38 103 GLU A N 1
ATOM 835 C CA . GLU A 1 103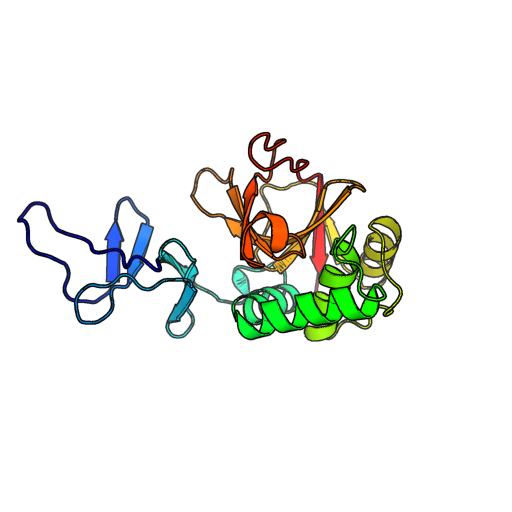 ? 2.083 -7.015 -11.819 1.00 98.38 103 GLU A CA 1
ATOM 836 C C . GLU A 1 103 ? 0.974 -6.130 -11.255 1.00 98.38 103 GLU A C 1
ATOM 838 O O . GLU A 1 103 ? -0.049 -5.951 -11.914 1.00 98.38 103 GLU A O 1
ATOM 843 N N . CYS A 1 104 ? 1.207 -5.478 -10.117 1.00 98.38 104 CYS A N 1
ATOM 844 C CA . CYS A 1 104 ? 0.301 -4.468 -9.581 1.00 98.38 104 CYS A CA 1
ATOM 845 C C . CYS A 1 104 ? -0.044 -3.391 -10.623 1.00 98.38 104 CYS A C 1
ATOM 847 O O . CYS A 1 104 ? -1.214 -3.087 -10.850 1.00 98.38 104 CYS A O 1
ATOM 849 N N . LEU A 1 105 ? 0.969 -2.846 -11.304 1.00 98.25 105 LEU A N 1
ATOM 850 C CA . LEU A 1 105 ? 0.784 -1.826 -12.339 1.00 98.25 105 LEU A CA 1
ATOM 851 C C . LEU A 1 105 ? 0.036 -2.366 -13.569 1.00 98.25 105 LEU A C 1
ATOM 853 O O . LEU A 1 105 ? -0.793 -1.652 -14.139 1.00 98.25 105 LEU A O 1
ATOM 857 N N . ARG A 1 106 ? 0.269 -3.628 -13.956 1.00 98.19 106 ARG A N 1
ATOM 858 C CA . ARG A 1 106 ? -0.499 -4.294 -15.022 1.00 98.19 106 ARG A CA 1
ATOM 859 C C . ARG A 1 106 ? -1.980 -4.406 -14.681 1.00 98.19 106 ARG A C 1
ATOM 861 O O . ARG A 1 106 ? -2.809 -4.109 -15.540 1.00 98.19 106 ARG A O 1
ATOM 868 N N . ARG A 1 107 ? -2.326 -4.757 -13.436 1.00 97.75 107 ARG A N 1
ATOM 869 C CA . ARG A 1 107 ? -3.731 -4.872 -12.995 1.00 97.75 107 ARG A CA 1
ATOM 870 C C . ARG A 1 107 ? -4.504 -3.563 -13.040 1.00 97.75 107 ARG A C 1
ATOM 872 O O . ARG A 1 107 ? -5.723 -3.592 -13.170 1.00 97.75 107 ARG A O 1
ATOM 879 N N . VAL A 1 108 ? -3.807 -2.430 -13.016 1.00 96.25 108 VAL A N 1
ATOM 880 C CA . VAL A 1 108 ? -4.416 -1.099 -13.162 1.00 96.25 108 VAL A CA 1
ATOM 881 C C . VAL A 1 108 ? -4.169 -0.458 -14.528 1.00 96.25 108 VAL A C 1
ATOM 883 O O . VAL A 1 108 ? -4.312 0.752 -14.685 1.00 96.25 108 VAL A O 1
ATOM 886 N N . GLY A 1 109 ? -3.842 -1.269 -15.539 1.00 94.44 109 GLY A N 1
ATOM 887 C CA . GLY A 1 109 ? -3.880 -0.864 -16.946 1.00 94.44 109 GLY A CA 1
ATOM 888 C C . GLY A 1 109 ? -2.549 -0.415 -17.549 1.00 94.44 109 GLY A C 1
ATOM 889 O O . GLY A 1 109 ? -2.522 -0.000 -18.709 1.00 94.44 109 GLY A O 1
ATOM 890 N N . PHE A 1 110 ? -1.425 -0.520 -16.833 1.00 94.94 110 PHE A N 1
ATOM 891 C CA . PHE A 1 110 ? -0.119 -0.212 -17.419 1.00 94.94 110 PHE A CA 1
ATOM 892 C C . PHE A 1 110 ? 0.480 -1.423 -18.125 1.00 94.94 110 PHE A C 1
ATOM 894 O O . PHE A 1 110 ? 0.718 -2.469 -17.533 1.00 94.94 110 PHE A O 1
ATOM 901 N N . ASN A 1 111 ? 0.839 -1.252 -19.396 1.00 95.31 111 ASN A N 1
ATOM 902 C CA . ASN A 1 111 ? 1.588 -2.265 -20.134 1.00 95.31 111 ASN A CA 1
ATOM 903 C C .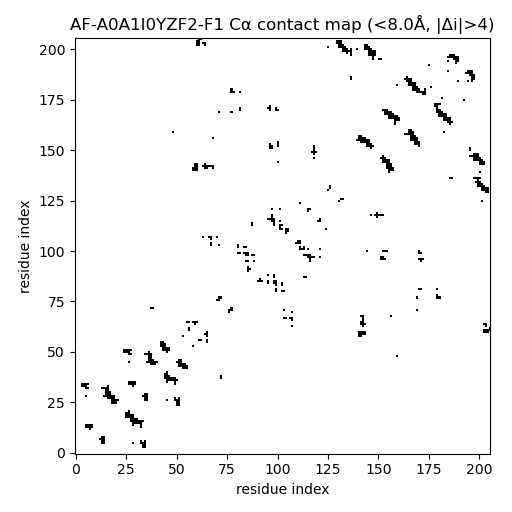 ASN A 1 111 ? 3.063 -2.310 -19.677 1.00 95.31 111 ASN A C 1
ATOM 905 O O . ASN A 1 111 ? 3.902 -1.603 -20.244 1.00 95.31 111 ASN A O 1
ATOM 909 N N . ILE A 1 112 ? 3.363 -3.085 -18.631 1.00 97.12 112 ILE A N 1
ATOM 910 C CA . ILE A 1 112 ? 4.721 -3.350 -18.131 1.00 97.12 112 ILE A CA 1
ATOM 911 C C . ILE A 1 112 ? 5.175 -4.734 -18.623 1.00 97.12 112 ILE A C 1
ATOM 913 O O . ILE A 1 112 ? 4.470 -5.707 -18.342 1.00 97.12 112 ILE A O 1
ATOM 917 N N . PRO A 1 113 ? 6.331 -4.870 -19.305 1.00 97.44 113 PRO A N 1
ATOM 918 C CA . PRO A 1 113 ? 6.831 -6.168 -19.752 1.00 97.44 113 PRO A CA 1
ATOM 919 C C . PRO A 1 113 ? 6.899 -7.203 -18.623 1.00 97.44 113 PRO A C 1
ATOM 921 O O . PRO A 1 113 ? 7.347 -6.910 -17.514 1.00 97.44 113 PRO A O 1
ATOM 924 N N . ASN A 1 114 ? 6.506 -8.444 -18.918 1.00 96.38 114 ASN A N 1
ATOM 925 C CA . ASN A 1 114 ? 6.517 -9.533 -17.934 1.00 96.38 114 ASN A CA 1
ATOM 926 C C . ASN A 1 114 ? 7.924 -9.874 -17.424 1.00 96.38 114 ASN A C 1
ATOM 928 O O . ASN A 1 114 ? 8.047 -10.446 -16.353 1.00 96.38 114 ASN A O 1
ATOM 932 N N . SER A 1 115 ? 8.969 -9.501 -18.166 1.00 94.88 115 SER A N 1
ATOM 933 C CA . SER A 1 115 ? 10.374 -9.707 -17.805 1.00 94.88 115 SER A CA 1
ATOM 934 C C . SER A 1 115 ? 10.984 -8.569 -16.973 1.00 94.88 115 SER A C 1
ATOM 936 O O . SER A 1 115 ? 12.186 -8.587 -16.719 1.00 94.88 115 SER A O 1
ATOM 938 N N . THR A 1 116 ? 10.218 -7.532 -16.612 1.00 96.31 116 THR A N 1
ATOM 939 C CA . THR A 1 116 ? 10.721 -6.429 -15.776 1.00 96.31 116 THR A CA 1
ATOM 940 C C . THR A 1 116 ? 10.942 -6.917 -14.347 1.00 96.31 116 THR A C 1
ATOM 942 O O . THR A 1 116 ? 9.985 -7.234 -13.646 1.00 96.31 116 THR A O 1
ATOM 945 N N . CYS A 1 117 ? 12.206 -6.971 -13.921 1.00 92.69 117 CYS A N 1
ATOM 946 C CA . CYS A 1 117 ? 12.605 -7.686 -12.706 1.00 92.69 117 CYS A CA 1
ATOM 947 C C . CYS A 1 117 ? 13.589 -6.928 -11.805 1.00 92.69 117 CYS A C 1
ATOM 949 O O . CYS A 1 117 ? 13.976 -7.446 -10.762 1.00 92.69 117 CYS A O 1
ATOM 951 N N . ASN A 1 118 ? 14.000 -5.708 -12.166 1.00 95.31 118 ASN A N 1
ATOM 952 C CA . ASN A 1 118 ? 14.876 -4.894 -11.321 1.00 95.31 118 ASN A CA 1
ATOM 953 C C . ASN A 1 118 ? 14.500 -3.407 -11.288 1.00 95.31 118 ASN A C 1
ATOM 955 O O . ASN A 1 118 ? 13.800 -2.883 -12.159 1.00 95.31 118 ASN A O 1
ATOM 959 N N . THR A 1 119 ? 14.981 -2.737 -10.242 1.00 95.88 119 THR A N 1
ATOM 960 C CA . THR A 1 119 ? 14.662 -1.346 -9.889 1.00 95.88 119 THR A CA 1
ATOM 961 C C . THR A 1 119 ? 15.068 -0.358 -10.984 1.00 95.88 119 THR A C 1
ATOM 963 O O . THR A 1 119 ? 14.333 0.592 -11.255 1.00 95.88 119 THR A O 1
ATOM 966 N N . THR A 1 120 ? 16.174 -0.614 -11.690 1.00 96.31 120 THR A N 1
ATOM 967 C CA . THR A 1 120 ? 16.619 0.191 -12.838 1.00 96.31 120 THR A CA 1
ATOM 968 C C . THR A 1 120 ? 15.630 0.111 -14.001 1.00 96.31 120 THR A C 1
ATOM 970 O O . THR A 1 120 ? 15.217 1.145 -14.530 1.00 96.31 120 THR A O 1
ATOM 973 N N . GLN A 1 121 ? 15.208 -1.100 -14.384 1.00 97.12 121 GLN A N 1
ATOM 974 C CA . GLN A 1 121 ? 14.247 -1.306 -15.472 1.00 97.12 121 GLN A CA 1
ATOM 975 C C . GLN A 1 121 ? 12.905 -0.642 -15.164 1.00 97.12 121 GLN A C 1
ATOM 977 O O . GLN A 1 121 ? 12.400 0.118 -15.991 1.00 97.12 121 GLN A O 1
ATOM 982 N N . ILE A 1 122 ? 12.335 -0.894 -13.980 1.00 97.88 122 ILE A N 1
ATOM 983 C CA . ILE A 1 122 ? 11.026 -0.330 -13.633 1.00 97.88 122 ILE A CA 1
ATOM 984 C C . ILE A 1 122 ? 11.087 1.197 -13.519 1.00 97.88 122 ILE A C 1
ATOM 986 O O . ILE A 1 122 ? 10.209 1.867 -14.050 1.00 97.88 122 ILE A O 1
ATOM 990 N N . SER A 1 123 ? 12.157 1.769 -12.958 1.00 97.88 123 SER A N 1
ATOM 991 C CA . SER A 1 123 ? 12.349 3.229 -12.901 1.00 97.88 123 SER A CA 1
ATOM 992 C C . SER A 1 123 ? 12.380 3.869 -14.291 1.00 97.88 123 SER A C 1
ATOM 994 O O . SER A 1 123 ? 11.756 4.911 -14.522 1.00 97.88 123 SER A O 1
ATOM 996 N N . TYR A 1 124 ? 13.087 3.239 -15.235 1.00 97.69 124 TYR A N 1
ATOM 997 C CA . TYR A 1 124 ? 13.117 3.686 -16.625 1.00 97.69 124 TYR A CA 1
ATOM 998 C C . TYR A 1 124 ? 11.723 3.606 -17.258 1.00 97.69 124 TYR A C 1
ATOM 1000 O O . TYR A 1 124 ? 11.242 4.596 -17.809 1.00 97.69 124 TYR A O 1
ATOM 1008 N N . ILE A 1 125 ? 11.041 2.467 -17.117 1.00 98.00 125 ILE A N 1
ATOM 1009 C CA . ILE A 1 125 ? 9.705 2.240 -17.682 1.00 98.00 125 ILE A CA 1
ATOM 1010 C C . ILE A 1 125 ? 8.680 3.233 -17.122 1.00 98.00 125 ILE A C 1
ATOM 1012 O O . ILE A 1 125 ? 7.918 3.812 -17.894 1.00 98.00 125 ILE A O 1
ATOM 1016 N N . LEU A 1 126 ? 8.669 3.463 -15.807 1.00 97.81 126 LEU A N 1
ATOM 1017 C CA . LEU A 1 126 ? 7.779 4.429 -15.159 1.00 97.81 126 LEU A CA 1
ATOM 1018 C C . LEU A 1 126 ? 7.997 5.839 -15.719 1.00 97.81 126 LEU A C 1
ATOM 1020 O O . LEU A 1 126 ? 7.032 6.515 -16.077 1.00 97.81 126 LEU A O 1
ATOM 1024 N N . SER A 1 127 ? 9.257 6.245 -15.888 1.00 96.56 127 SER A N 1
ATOM 1025 C CA . SER A 1 127 ? 9.601 7.546 -16.474 1.00 96.56 127 SER A CA 1
ATOM 1026 C C . SER A 1 127 ? 9.094 7.672 -17.918 1.00 96.56 127 SER A C 1
ATOM 1028 O O . SER A 1 127 ? 8.478 8.677 -18.267 1.00 96.56 127 SER A O 1
ATOM 1030 N N . GLN A 1 128 ? 9.277 6.634 -18.748 1.00 96.69 128 GLN A N 1
ATOM 1031 C CA . GLN A 1 128 ? 8.750 6.602 -20.124 1.00 96.69 128 GLN A CA 1
ATOM 1032 C C . GLN A 1 128 ? 7.219 6.636 -20.173 1.00 96.69 128 GLN A C 1
ATOM 1034 O O . GLN A 1 128 ? 6.629 7.143 -21.122 1.00 96.69 128 GLN A O 1
ATOM 1039 N N . LYS A 1 129 ? 6.565 6.102 -19.140 1.00 95.31 129 LYS A N 1
ATOM 1040 C CA . LYS A 1 129 ? 5.108 6.077 -19.009 1.00 95.31 129 LYS A CA 1
ATOM 1041 C C . LYS A 1 129 ? 4.540 7.330 -18.352 1.00 95.31 129 LYS A C 1
ATOM 1043 O O . LYS A 1 129 ? 3.357 7.335 -18.052 1.00 95.31 129 LYS A O 1
ATOM 1048 N N . GLY A 1 130 ? 5.335 8.381 -18.144 1.00 95.19 130 GLY A N 1
ATOM 1049 C CA . GLY A 1 130 ? 4.854 9.675 -17.650 1.00 95.19 130 GLY A CA 1
ATOM 1050 C C . GLY A 1 130 ? 4.732 9.784 -16.129 1.00 95.19 130 GLY A C 1
ATOM 1051 O O . GLY A 1 130 ? 4.149 10.751 -15.635 1.00 95.19 130 GLY A O 1
ATOM 1052 N N . PHE A 1 131 ? 5.285 8.835 -15.368 1.00 97.94 131 PHE A N 1
ATOM 1053 C CA . PHE A 1 131 ? 5.397 8.997 -13.922 1.00 97.94 131 PHE A CA 1
ATOM 1054 C C . PHE A 1 131 ? 6.451 10.059 -13.597 1.00 97.94 131 PHE A C 1
ATOM 1056 O O . PHE A 1 131 ? 7.569 10.043 -14.114 1.00 97.94 131 PHE A O 1
ATOM 1063 N N . GLY A 1 132 ? 6.096 10.980 -12.706 1.00 97.88 132 GLY A N 1
ATOM 1064 C CA . GLY A 1 132 ? 7.051 11.852 -12.043 1.00 97.88 132 GLY A CA 1
ATOM 1065 C C . GLY A 1 132 ? 7.815 11.089 -10.968 1.00 97.88 132 GLY A C 1
ATOM 1066 O O . GLY A 1 132 ? 7.285 10.153 -10.378 1.00 97.88 132 GLY A O 1
ATOM 1067 N N . LYS A 1 133 ? 9.047 11.520 -10.694 1.00 97.88 133 LYS A N 1
ATOM 1068 C CA . LYS A 1 133 ? 9.874 11.023 -9.589 1.00 97.88 133 LYS A CA 1
ATOM 1069 C C . LYS A 1 133 ? 10.021 1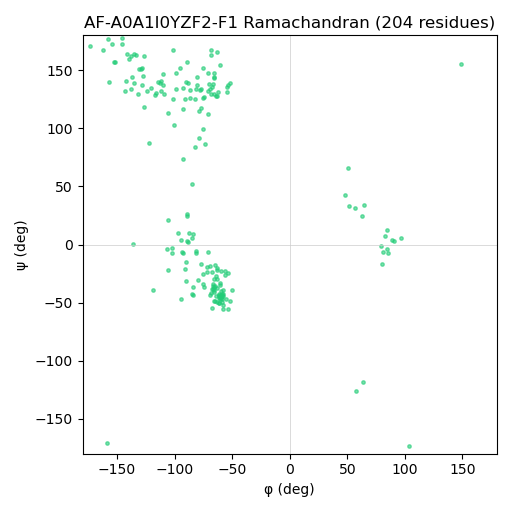2.111 -8.530 1.00 97.88 133 LYS A C 1
ATOM 1071 O O . LYS A 1 133 ? 10.255 13.267 -8.883 1.00 97.88 133 LYS A O 1
ATOM 1076 N N . SER A 1 134 ? 9.920 11.749 -7.257 1.00 98.31 134 SER A N 1
ATOM 1077 C CA . SER A 1 134 ? 10.117 12.658 -6.126 1.00 98.31 134 SER A CA 1
ATOM 1078 C C . SER A 1 134 ? 10.945 12.001 -5.028 1.00 98.31 134 SER A C 1
ATOM 1080 O O . SER A 1 134 ? 10.828 10.805 -4.771 1.00 98.31 134 SER A O 1
ATOM 1082 N N . TYR A 1 135 ? 11.776 12.812 -4.377 1.00 98.25 135 TYR A N 1
ATOM 1083 C CA . TYR A 1 135 ? 12.580 12.432 -3.213 1.00 98.25 135 TYR A CA 1
ATOM 1084 C C . TYR A 1 135 ? 11.974 12.954 -1.901 1.00 98.25 135 TYR A C 1
ATOM 1086 O O . TYR A 1 135 ? 12.445 12.614 -0.822 1.00 98.25 135 TYR A O 1
ATOM 1094 N N . ASN A 1 136 ? 10.923 13.782 -1.973 1.00 97.94 136 ASN A N 1
ATOM 1095 C CA . ASN A 1 136 ? 10.264 14.312 -0.786 1.00 97.94 136 ASN A CA 1
ATOM 1096 C C . ASN A 1 136 ? 9.259 13.294 -0.228 1.00 97.94 136 ASN A C 1
ATOM 1098 O O . ASN A 1 136 ? 8.066 13.362 -0.537 1.00 97.94 136 ASN A O 1
ATOM 1102 N N . LEU A 1 137 ? 9.750 12.349 0.578 1.00 97.88 137 LEU A N 1
ATOM 1103 C CA . LEU A 1 137 ? 8.956 11.257 1.158 1.00 97.88 137 LEU A CA 1
ATOM 1104 C C . LEU A 1 137 ? 7.798 11.747 2.047 1.00 97.88 137 LEU A C 1
ATOM 1106 O O . LEU A 1 137 ? 6.791 11.057 2.161 1.00 97.88 137 LEU A O 1
ATOM 1110 N N . SER A 1 138 ? 7.870 12.967 2.591 1.00 96.25 138 SER A N 1
ATOM 1111 C CA . SER A 1 138 ? 6.754 13.560 3.349 1.00 96.25 138 SER A CA 1
ATOM 1112 C C . SER A 1 138 ? 5.504 13.817 2.500 1.00 96.25 138 SER A C 1
ATOM 1114 O O . SER A 1 138 ? 4.416 13.998 3.034 1.00 96.25 138 SER A O 1
ATOM 1116 N N . SER A 1 139 ? 5.651 13.830 1.172 1.00 96.88 139 SER A N 1
ATOM 1117 C CA . SER A 1 139 ? 4.556 14.021 0.216 1.00 96.88 139 SER A CA 1
ATOM 1118 C C . SER A 1 139 ? 4.002 12.711 -0.352 1.00 96.88 139 SER A C 1
ATOM 1120 O O . SER A 1 139 ? 3.230 12.764 -1.308 1.00 96.88 139 SER A O 1
ATOM 1122 N N . LEU A 1 140 ? 4.398 11.555 0.197 1.00 98.19 140 LEU A N 1
ATOM 1123 C CA . LEU A 1 140 ? 3.846 10.257 -0.192 1.00 98.19 140 LEU A CA 1
ATOM 1124 C C . LEU A 1 140 ? 2.323 10.247 -0.066 1.00 98.19 140 LEU A C 1
ATOM 1126 O O . LEU A 1 140 ? 1.757 10.697 0.936 1.00 98.19 140 LEU A O 1
ATOM 1130 N N . ARG A 1 141 ? 1.670 9.695 -1.086 1.00 97.94 141 ARG A N 1
ATOM 1131 C CA . ARG A 1 141 ? 0.228 9.474 -1.116 1.00 97.94 141 ARG A CA 1
ATOM 1132 C C . ARG A 1 141 ? -0.095 8.032 -1.490 1.00 97.94 141 ARG A C 1
ATOM 1134 O O . ARG A 1 141 ? 0.678 7.393 -2.204 1.00 97.94 141 ARG A O 1
ATOM 1141 N N . PRO A 1 142 ? -1.239 7.498 -1.034 1.00 98.62 142 PRO A N 1
ATOM 1142 C CA . PRO A 1 142 ? -1.632 6.128 -1.339 1.00 98.62 142 PRO A CA 1
ATOM 1143 C C . PRO A 1 142 ? -1.625 5.821 -2.839 1.00 98.62 142 PRO A C 1
ATOM 1145 O O . PRO A 1 142 ? -2.054 6.638 -3.656 1.00 98.62 142 PRO A O 1
ATOM 1148 N N . GLY A 1 143 ? -1.108 4.642 -3.177 1.00 98.44 143 GLY A N 1
ATOM 1149 C CA . GLY A 1 143 ? -0.861 4.154 -4.530 1.00 98.44 143 GLY A CA 1
ATOM 1150 C C . GLY A 1 143 ? 0.470 4.598 -5.148 1.00 98.44 143 GLY A C 1
ATOM 1151 O O . GLY A 1 143 ? 0.777 4.167 -6.259 1.00 98.44 143 GLY A O 1
ATOM 1152 N N . ASP A 1 144 ? 1.269 5.436 -4.481 1.00 98.81 144 ASP A N 1
ATOM 1153 C CA . ASP A 1 144 ? 2.603 5.787 -4.976 1.00 98.81 144 ASP A CA 1
ATOM 1154 C C . ASP A 1 144 ? 3.545 4.574 -4.976 1.00 98.81 144 ASP A C 1
ATOM 1156 O O . ASP A 1 144 ? 3.525 3.731 -4.077 1.00 98.81 144 ASP A O 1
ATOM 1160 N N . VAL A 1 145 ? 4.405 4.507 -5.993 1.00 98.69 145 VAL A N 1
ATOM 1161 C CA . VAL A 1 14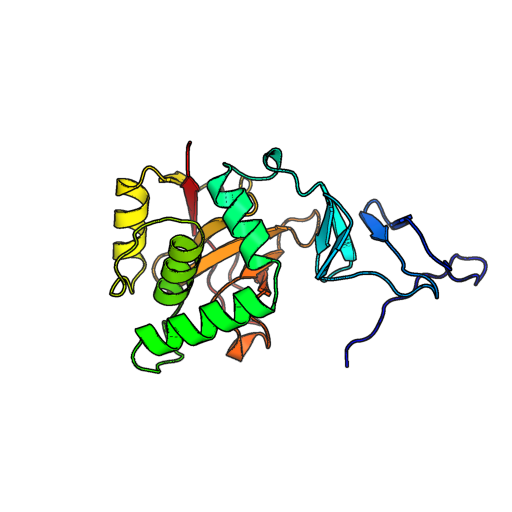5 ? 5.391 3.435 -6.165 1.00 98.69 145 VAL A CA 1
ATOM 1162 C C . VAL A 1 145 ? 6.700 3.855 -5.513 1.00 98.69 145 VAL A C 1
ATOM 1164 O O . VAL A 1 145 ? 7.323 4.809 -5.967 1.00 98.69 145 VAL A O 1
ATOM 1167 N N . VAL A 1 146 ? 7.148 3.152 -4.480 1.00 98.81 146 VAL A N 1
ATOM 1168 C CA . VAL A 1 146 ? 8.295 3.546 -3.652 1.00 98.81 146 VAL A CA 1
ATOM 1169 C C . VAL A 1 146 ? 9.468 2.599 -3.859 1.00 98.81 146 VAL A C 1
ATOM 1171 O O . VAL A 1 146 ? 9.286 1.388 -3.974 1.00 98.81 146 VAL A O 1
ATOM 1174 N N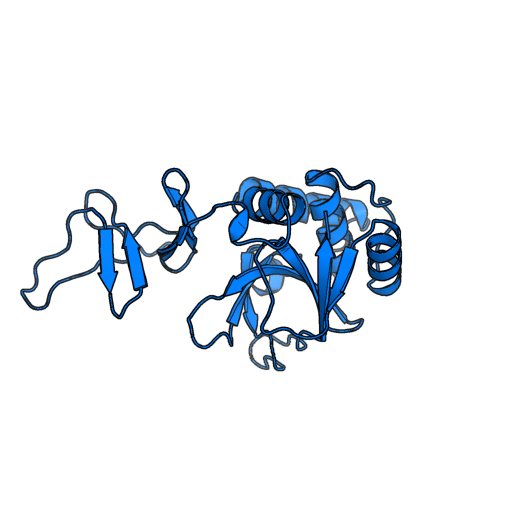 . LEU A 1 147 ? 10.682 3.155 -3.903 1.00 98.50 147 LEU A N 1
ATOM 1175 C CA . LEU A 1 147 ? 11.929 2.401 -3.999 1.00 98.50 147 LEU A CA 1
ATOM 1176 C C . LEU A 1 147 ? 12.853 2.691 -2.807 1.00 98.50 147 LEU A C 1
ATOM 1178 O O . LEU A 1 147 ? 13.128 3.851 -2.466 1.00 98.50 147 LEU A O 1
ATOM 1182 N N . SER A 1 148 ? 13.424 1.627 -2.247 1.00 97.25 148 SER A N 1
ATOM 1183 C CA . SER A 1 148 ? 14.560 1.660 -1.316 1.00 97.25 148 SER A CA 1
ATOM 1184 C C . SER A 1 148 ? 15.859 1.518 -2.113 1.00 97.25 148 SER A C 1
ATOM 1186 O O . SER A 1 148 ? 16.466 0.455 -2.181 1.00 97.25 148 SER A O 1
ATOM 1188 N N . GLY A 1 149 ? 16.254 2.574 -2.827 1.00 92.94 149 GLY A N 1
ATOM 1189 C CA . GLY A 1 149 ? 17.416 2.553 -3.711 1.00 92.94 149 GLY A CA 1
ATOM 1190 C C . GLY A 1 149 ? 17.297 1.463 -4.776 1.00 92.94 149 GLY A C 1
ATOM 1191 O O . GLY A 1 149 ? 16.312 1.406 -5.514 1.00 92.94 149 GLY A O 1
ATOM 1192 N N . SER A 1 150 ? 18.313 0.606 -4.860 1.00 92.25 150 SER A N 1
ATOM 1193 C CA . SER A 1 150 ? 18.313 -0.553 -5.752 1.00 92.25 150 SER A CA 1
ATOM 1194 C C . SER A 1 150 ? 17.807 -1.841 -5.099 1.00 92.25 150 SER A C 1
ATOM 1196 O O . SER A 1 150 ? 17.660 -2.829 -5.818 1.00 92.25 150 SER A O 1
ATOM 1198 N N . THR A 1 151 ? 17.553 -1.853 -3.785 1.00 92.81 151 THR A N 1
ATOM 1199 C CA . THR A 1 151 ? 17.367 -3.088 -3.007 1.00 92.81 151 THR A CA 1
ATOM 1200 C C . THR A 1 151 ? 15.921 -3.553 -2.946 1.00 92.81 151 THR A C 1
ATOM 1202 O O . THR A 1 151 ? 15.675 -4.757 -2.922 1.00 92.81 151 THR A O 1
ATOM 1205 N N . HIS A 1 152 ? 14.951 -2.634 -2.966 1.00 96.88 152 HIS A N 1
ATOM 1206 C CA . HIS A 1 152 ? 13.543 -3.005 -2.830 1.00 96.88 152 HIS A CA 1
ATOM 1207 C C . HIS A 1 152 ? 12.579 -2.027 -3.502 1.00 96.88 152 HIS A C 1
ATOM 1209 O O . HIS A 1 152 ? 12.903 -0.855 -3.702 1.00 96.88 152 HIS A O 1
ATOM 1215 N N . ALA A 1 153 ? 11.382 -2.516 -3.825 1.00 97.88 153 ALA A N 1
ATOM 1216 C CA . ALA A 1 153 ? 10.292 -1.726 -4.381 1.00 97.88 153 ALA A CA 1
ATOM 1217 C C . ALA A 1 153 ? 8.941 -2.190 -3.818 1.00 97.88 153 ALA A C 1
ATOM 1219 O O . ALA A 1 153 ? 8.715 -3.388 -3.663 1.00 97.88 153 ALA A O 1
ATOM 1220 N N . PHE A 1 154 ? 8.049 -1.245 -3.531 1.00 98.62 154 PHE A N 1
ATOM 1221 C CA . PHE A 1 154 ? 6.739 -1.501 -2.927 1.00 98.62 154 PHE A CA 1
ATOM 1222 C C . PHE A 1 154 ? 5.737 -0.402 -3.295 1.00 98.62 154 PHE A C 1
ATOM 1224 O O . PHE A 1 154 ? 6.102 0.605 -3.905 1.00 98.62 154 PHE A O 1
ATOM 1231 N N . ILE A 1 155 ? 4.466 -0.583 -2.934 1.00 98.81 155 ILE A N 1
ATOM 1232 C CA . ILE A 1 155 ? 3.433 0.450 -3.097 1.00 98.81 155 ILE A CA 1
ATOM 1233 C C . ILE A 1 155 ? 3.047 0.984 -1.726 1.00 98.81 155 ILE A C 1
ATOM 1235 O O . ILE A 1 155 ? 2.745 0.216 -0.812 1.00 98.81 155 ILE A O 1
ATOM 1239 N N . PHE A 1 156 ? 3.048 2.304 -1.590 1.00 98.88 156 PHE A N 1
ATOM 1240 C CA . PHE A 1 156 ? 2.603 2.981 -0.382 1.00 98.88 156 PHE A CA 1
ATOM 1241 C C . PHE A 1 156 ? 1.075 2.957 -0.296 1.00 98.88 156 PHE A C 1
ATOM 1243 O O . PHE A 1 156 ? 0.396 3.397 -1.220 1.00 98.88 156 PHE A O 1
ATOM 1250 N N . MET A 1 157 ? 0.522 2.464 0.812 1.00 98.69 157 MET A N 1
ATOM 1251 C CA . MET A 1 157 ? -0.928 2.341 1.012 1.00 98.69 157 MET A CA 1
ATOM 1252 C C . MET A 1 157 ? -1.486 3.390 1.968 1.00 98.69 157 MET A C 1
ATOM 1254 O O . MET A 1 157 ? -2.668 3.696 1.884 1.00 98.69 157 MET A O 1
ATOM 1258 N N . GLY A 1 158 ? -0.650 3.973 2.826 1.00 98.00 158 GLY A N 1
ATOM 1259 C CA . GLY A 1 158 ? -1.034 5.052 3.730 1.00 98.00 158 GLY A CA 1
ATOM 1260 C C . GLY A 1 158 ? -0.245 5.036 5.028 1.00 98.00 158 GLY A C 1
ATOM 1261 O O . GLY A 1 158 ? 0.254 3.995 5.446 1.00 98.00 158 GLY A O 1
ATOM 1262 N N . TRP A 1 159 ? -0.138 6.190 5.679 1.00 97.31 159 TRP A N 1
ATOM 1263 C CA . TRP A 1 159 ? 0.514 6.295 6.981 1.00 97.31 159 TRP A CA 1
ATOM 1264 C C . TRP A 1 159 ? -0.275 5.550 8.061 1.00 97.31 159 TRP A C 1
ATOM 1266 O O . TRP A 1 159 ? -1.505 5.610 8.091 1.00 97.31 159 TRP A O 1
ATOM 1276 N N . ALA A 1 160 ? 0.436 4.841 8.939 1.00 95.31 160 ALA A N 1
ATOM 1277 C CA . ALA A 1 160 ? -0.181 4.060 10.009 1.00 95.31 160 ALA A CA 1
ATOM 1278 C C . ALA A 1 160 ? -0.684 4.949 11.156 1.00 95.31 160 ALA A C 1
ATOM 1280 O O . ALA A 1 160 ? -1.723 4.676 11.757 1.00 95.31 160 ALA A O 1
ATOM 1281 N N . ASP A 1 161 ? 0.036 6.037 11.417 1.00 90.12 161 ASP A N 1
ATOM 1282 C CA . ASP A 1 161 ? -0.224 7.025 12.458 1.00 90.12 161 ASP A CA 1
ATOM 1283 C C . ASP A 1 161 ? 0.188 8.425 11.978 1.00 90.12 161 ASP A C 1
ATOM 1285 O O . ASP A 1 161 ? 0.691 8.588 10.867 1.00 90.12 161 ASP A O 1
ATOM 1289 N N . ASP A 1 162 ? -0.045 9.438 12.809 1.00 90.69 162 ASP A N 1
ATOM 1290 C CA . ASP A 1 162 ? 0.237 10.838 12.471 1.00 90.69 162 ASP A CA 1
ATOM 1291 C C . ASP A 1 162 ? 1.712 11.239 12.671 1.00 90.69 162 ASP A C 1
ATOM 1293 O O . ASP A 1 162 ? 2.110 12.330 12.263 1.00 90.69 162 ASP A O 1
ATOM 1297 N N . ASN A 1 163 ? 2.550 10.368 13.251 1.00 91.62 163 ASN A N 1
ATOM 1298 C CA . ASN A 1 163 ? 3.997 10.603 13.343 1.00 91.62 163 ASN A CA 1
ATOM 1299 C C . ASN A 1 163 ? 4.699 10.337 12.006 1.00 91.62 163 ASN A C 1
ATOM 1301 O O . ASN A 1 163 ? 5.838 10.764 11.814 1.00 91.62 163 ASN A O 1
ATOM 1305 N N . HIS A 1 164 ? 4.030 9.627 11.091 1.00 93.31 164 HIS A N 1
ATOM 1306 C CA . HIS A 1 164 ? 4.531 9.281 9.764 1.00 93.31 164 HIS A CA 1
ATOM 1307 C C . HIS A 1 164 ? 5.871 8.515 9.786 1.00 93.31 164 HIS A C 1
ATOM 1309 O O . HIS A 1 164 ? 6.661 8.639 8.858 1.00 93.31 164 HIS A O 1
ATOM 1315 N N . ASP A 1 165 ? 6.157 7.701 10.808 1.00 92.50 165 ASP A N 1
ATOM 1316 C CA . ASP A 1 165 ? 7.360 6.842 10.796 1.00 92.50 165 ASP A CA 1
ATOM 1317 C C . ASP A 1 165 ? 7.095 5.516 10.057 1.00 92.50 165 ASP A C 1
ATOM 1319 O O . ASP A 1 165 ? 7.886 5.082 9.211 1.00 92.50 165 ASP A O 1
ATOM 1323 N N . TYR A 1 166 ? 5.928 4.915 10.317 1.00 96.75 166 TYR A N 1
ATOM 1324 C CA . TYR A 1 166 ? 5.465 3.681 9.684 1.00 96.75 166 TYR A CA 1
ATOM 1325 C C . TYR A 1 166 ? 4.289 3.924 8.745 1.00 96.75 166 TYR A C 1
ATOM 1327 O O . TYR A 1 166 ? 3.403 4.748 8.992 1.00 96.75 166 TYR A O 1
ATOM 1335 N N . ALA A 1 167 ? 4.250 3.136 7.679 1.00 98.31 167 ALA A N 1
ATOM 1336 C CA . ALA A 1 167 ? 3.154 3.118 6.729 1.00 98.31 167 ALA A CA 1
ATOM 1337 C C . ALA A 1 167 ? 2.696 1.693 6.451 1.00 98.31 167 ALA A C 1
ATOM 1339 O O . ALA A 1 167 ? 3.494 0.755 6.474 1.00 98.31 167 ALA A O 1
ATOM 1340 N N . TYR A 1 168 ? 1.419 1.553 6.118 1.00 98.62 168 TYR A N 1
ATOM 1341 C CA . TYR A 1 168 ? 0.947 0.394 5.388 1.00 98.62 168 TYR A CA 1
ATOM 1342 C C . TYR A 1 168 ? 1.522 0.437 3.977 1.00 98.62 168 TYR A C 1
ATOM 1344 O O . TYR A 1 168 ? 1.417 1.448 3.274 1.00 98.62 168 TYR A O 1
ATOM 1352 N N . ILE A 1 169 ? 2.117 -0.672 3.564 1.00 98.75 169 ILE A N 1
ATOM 1353 C CA . ILE A 1 169 ? 2.633 -0.884 2.215 1.00 98.75 169 ILE A CA 1
ATOM 1354 C C . ILE A 1 169 ? 2.195 -2.257 1.719 1.00 98.75 169 ILE A C 1
ATOM 1356 O O . ILE A 1 169 ? 1.789 -3.096 2.520 1.00 98.75 169 ILE A O 1
ATOM 1360 N N . VAL A 1 170 ? 2.274 -2.487 0.411 1.00 98.62 170 VAL A N 1
ATOM 1361 C CA . VAL A 1 170 ? 2.124 -3.823 -0.189 1.00 98.62 170 VAL A CA 1
ATOM 1362 C C . VAL A 1 170 ? 3.353 -4.163 -1.022 1.00 98.62 170 VAL A C 1
ATOM 1364 O O . VAL A 1 170 ? 3.805 -3.345 -1.831 1.00 98.62 170 VAL A O 1
ATOM 1367 N N . ASP A 1 171 ? 3.883 -5.369 -0.824 1.00 97.62 171 ASP A N 1
ATOM 1368 C CA . ASP A 1 171 ? 4.992 -5.933 -1.597 1.00 97.62 171 ASP A CA 1
ATOM 1369 C C . ASP A 1 171 ? 5.049 -7.477 -1.505 1.00 97.62 171 ASP A C 1
ATOM 1371 O O . ASP A 1 171 ? 4.144 -8.123 -0.979 1.00 97.62 171 ASP A O 1
ATOM 1375 N N . ASN A 1 172 ? 6.131 -8.072 -2.019 1.00 94.88 172 ASN A N 1
ATOM 1376 C CA . ASN A 1 172 ? 6.355 -9.521 -2.074 1.00 94.88 172 ASN A CA 1
ATOM 1377 C C . ASN A 1 172 ? 6.956 -10.139 -0.788 1.00 94.88 172 ASN A C 1
ATOM 1379 O O . ASN A 1 172 ? 7.412 -11.283 -0.811 1.00 94.88 172 ASN A O 1
ATOM 1383 N N . GLN A 1 173 ? 7.062 -9.399 0.315 1.00 94.38 173 GLN A N 1
ATOM 1384 C CA . GLN A 1 173 ? 7.718 -9.839 1.552 1.00 94.38 173 GLN A CA 1
ATOM 1385 C C . GLN A 1 173 ? 6.751 -10.555 2.510 1.00 94.38 173 GLN A C 1
ATOM 1387 O O . GLN A 1 173 ? 7.020 -10.655 3.708 1.00 94.38 173 GLN A O 1
ATOM 1392 N N . LYS A 1 174 ? 5.658 -11.132 1.993 1.00 93.88 174 LYS A N 1
ATOM 1393 C CA . LYS A 1 174 ? 4.681 -11.905 2.776 1.00 93.88 174 LYS A CA 1
ATOM 1394 C C . LYS A 1 174 ? 5.327 -12.983 3.650 1.00 93.88 174 LYS A C 1
ATOM 1396 O O . LYS A 1 174 ? 4.906 -13.169 4.784 1.00 93.88 174 LYS A O 1
ATOM 1401 N N . SER A 1 175 ? 6.356 -13.684 3.175 1.00 91.50 175 SER A N 1
ATOM 1402 C CA . SER A 1 175 ? 7.046 -14.710 3.978 1.00 91.50 175 SER A CA 1
ATOM 1403 C C . SER A 1 175 ? 7.753 -14.146 5.218 1.00 91.50 175 SER A C 1
ATOM 1405 O O . SER A 1 175 ? 7.900 -14.861 6.205 1.00 91.50 175 SER A O 1
ATOM 1407 N N . LYS A 1 176 ? 8.164 -12.871 5.178 1.00 92.75 176 LYS A N 1
ATOM 1408 C CA . LYS A 1 176 ? 8.796 -12.151 6.290 1.00 92.75 176 LYS A CA 1
ATOM 1409 C C . LYS A 1 176 ? 7.750 -11.562 7.245 1.00 92.75 176 LYS A C 1
ATOM 1411 O O . LYS A 1 176 ? 7.907 -11.681 8.453 1.00 92.75 176 LYS A O 1
ATOM 1416 N N . PHE A 1 177 ? 6.684 -10.964 6.711 1.00 94.88 177 PHE A N 1
ATOM 1417 C CA . PHE A 1 177 ? 5.695 -10.210 7.499 1.00 94.88 177 PHE A CA 1
ATOM 1418 C C . PHE A 1 177 ? 4.379 -10.958 7.771 1.00 94.88 177 PHE A C 1
ATOM 1420 O O . PHE A 1 177 ? 3.488 -10.433 8.433 1.00 94.88 177 PHE A O 1
ATOM 1427 N N . GLY A 1 178 ? 4.218 -12.170 7.241 1.00 94.94 178 GLY A N 1
ATOM 1428 C CA . GLY A 1 178 ? 3.003 -12.988 7.336 1.00 94.94 178 GLY A CA 1
ATOM 1429 C C . GLY A 1 178 ? 1.893 -12.612 6.345 1.00 94.94 178 GLY A C 1
ATOM 1430 O O . GLY A 1 178 ? 1.000 -13.421 6.092 1.00 94.94 178 GLY A O 1
ATOM 1431 N N . GLN A 1 179 ? 1.950 -11.420 5.747 1.00 95.94 179 GLN A N 1
ATOM 1432 C CA . GLN A 1 179 ? 0.929 -10.887 4.842 1.00 95.94 179 GLN A CA 1
ATOM 1433 C C . GLN A 1 179 ? 1.523 -9.903 3.825 1.00 95.94 179 GLN A C 1
ATOM 1435 O O . GLN A 1 179 ? 2.579 -9.319 4.058 1.00 95.94 179 GLN A O 1
ATOM 1440 N N . VAL A 1 180 ? 0.834 -9.724 2.693 1.00 97.62 180 VAL A N 1
ATOM 1441 C CA . VAL A 1 180 ? 1.246 -8.811 1.613 1.00 97.62 180 VAL A CA 1
ATOM 1442 C C . VAL A 1 180 ? 1.153 -7.354 2.062 1.00 97.62 180 VAL A C 1
ATOM 1444 O O . VAL A 1 180 ? 2.151 -6.640 2.010 1.00 97.62 180 VAL A O 1
ATOM 1447 N N . MET A 1 181 ? -0.013 -6.912 2.550 1.00 98.31 181 MET A N 1
ATOM 1448 C CA . MET A 1 181 ? -0.139 -5.593 3.171 1.00 98.31 181 MET A CA 1
ATOM 1449 C C . MET A 1 181 ? 0.398 -5.617 4.600 1.00 98.31 181 MET A C 1
ATOM 1451 O O . MET A 1 181 ? -0.204 -6.251 5.458 1.00 98.31 181 MET A O 1
ATOM 1455 N N . HIS A 1 182 ? 1.473 -4.901 4.902 1.00 97.94 182 HIS A N 1
ATOM 1456 C CA . HIS A 1 182 ? 2.058 -4.862 6.247 1.00 97.94 182 HIS A CA 1
ATOM 1457 C C . HIS A 1 182 ? 2.656 -3.489 6.567 1.00 97.94 182 HIS A C 1
ATOM 1459 O O . HIS A 1 182 ? 2.690 -2.596 5.720 1.00 97.94 182 HIS A O 1
ATOM 1465 N N . LEU A 1 183 ? 3.073 -3.308 7.822 1.00 97.56 183 LEU A N 1
ATOM 1466 C CA . LEU A 1 183 ? 3.720 -2.082 8.276 1.00 97.56 183 LEU A CA 1
ATOM 1467 C C . LEU A 1 183 ? 5.197 -2.082 7.902 1.00 97.56 183 LEU A C 1
ATOM 1469 O O . LEU A 1 183 ? 5.909 -3.048 8.166 1.00 97.56 183 LEU A O 1
ATOM 1473 N N . ARG A 1 184 ? 5.662 -0.959 7.363 1.00 97.25 184 ARG A N 1
ATOM 1474 C CA . ARG A 1 184 ? 7.071 -0.732 7.055 1.00 97.25 184 ARG A CA 1
ATOM 1475 C C . ARG A 1 184 ? 7.497 0.659 7.500 1.00 97.25 184 ARG A C 1
ATOM 1477 O O . ARG A 1 184 ? 6.766 1.628 7.292 1.00 97.25 184 ARG A O 1
ATOM 1484 N N . LYS A 1 185 ? 8.697 0.754 8.071 1.00 97.06 185 LYS A N 1
ATOM 1485 C CA . LYS A 1 185 ? 9.349 2.030 8.372 1.00 97.06 185 LYS A CA 1
ATOM 1486 C C . LYS A 1 185 ? 9.772 2.737 7.083 1.00 97.06 185 LYS A C 1
ATOM 1488 O O . LYS A 1 185 ? 10.354 2.109 6.199 1.00 97.06 185 LYS A O 1
ATOM 1493 N N . ILE A 1 186 ? 9.495 4.036 6.961 1.00 97.56 186 ILE A N 1
ATOM 1494 C CA . ILE A 1 186 ? 9.729 4.765 5.701 1.00 97.56 186 ILE A CA 1
ATOM 1495 C C . ILE A 1 186 ? 11.084 5.475 5.663 1.00 97.56 186 ILE A C 1
ATOM 1497 O O . ILE A 1 186 ? 11.798 5.349 4.667 1.00 97.56 186 ILE A O 1
ATOM 1501 N N . TYR A 1 187 ? 11.458 6.201 6.718 1.00 95.56 187 TYR A N 1
ATOM 1502 C CA . TYR A 1 187 ? 12.608 7.118 6.682 1.00 95.56 187 TYR A CA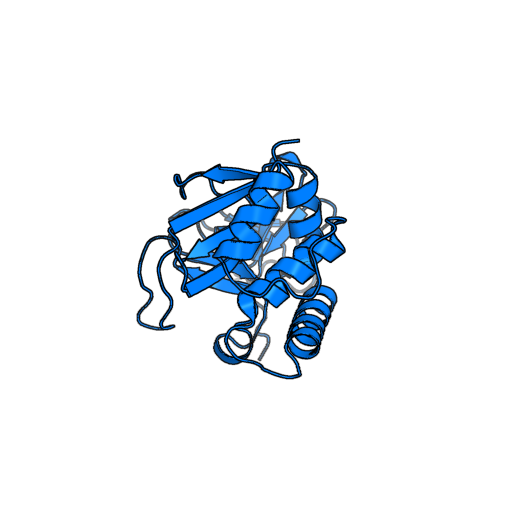 1
ATOM 1503 C C . TYR A 1 187 ? 13.948 6.501 7.094 1.00 95.56 187 TYR A C 1
ATOM 1505 O O . TYR A 1 187 ? 14.999 7.048 6.763 1.00 95.56 187 TYR A O 1
ATOM 1513 N N . GLY A 1 188 ? 13.937 5.390 7.828 1.00 94.75 188 GLY A N 1
ATOM 1514 C CA . GLY A 1 188 ? 15.138 4.805 8.422 1.00 94.75 188 GLY A CA 1
ATOM 1515 C C . GLY A 1 188 ? 15.208 3.298 8.237 1.00 94.75 188 GLY A C 1
ATOM 1516 O O . GLY A 1 188 ? 14.203 2.657 7.940 1.00 94.75 188 GLY A O 1
ATOM 1517 N N . TYR A 1 189 ? 16.403 2.749 8.449 1.00 96.50 189 TYR A N 1
ATOM 1518 C CA . TYR A 1 189 ? 16.584 1.306 8.541 1.00 96.50 189 TYR A CA 1
ATOM 1519 C C . TYR A 1 189 ? 15.786 0.757 9.730 1.00 96.50 189 TYR A C 1
ATOM 1521 O O . TYR A 1 189 ? 15.851 1.296 10.841 1.00 96.50 189 TYR A O 1
ATOM 1529 N N . ASP A 1 190 ? 15.028 -0.306 9.486 1.00 94.75 190 ASP A N 1
ATOM 1530 C CA . ASP A 1 190 ? 14.320 -1.042 10.527 1.00 94.75 190 ASP A CA 1
ATOM 1531 C C . ASP A 1 190 ? 15.114 -2.298 10.873 1.00 94.75 190 ASP A C 1
ATOM 1533 O O . ASP A 1 190 ? 15.098 -3.284 10.138 1.00 94.75 190 ASP A O 1
ATOM 1537 N N . ALA A 1 191 ? 15.812 -2.257 12.007 1.00 93.88 191 ALA A N 1
ATOM 1538 C CA . ALA A 1 191 ? 16.624 -3.373 12.474 1.00 93.88 191 ALA A CA 1
ATOM 1539 C C . ALA A 1 191 ? 15.794 -4.599 12.880 1.00 93.88 191 ALA A C 1
ATOM 1541 O O . ALA A 1 191 ? 16.319 -5.708 12.861 1.00 93.88 191 ALA A O 1
ATOM 1542 N N . SER A 1 192 ? 14.519 -4.416 13.237 1.00 91.94 192 SER A N 1
ATOM 1543 C CA . SER A 1 192 ? 13.655 -5.520 13.674 1.00 91.94 192 SER A CA 1
ATOM 1544 C C . SER A 1 192 ? 13.234 -6.384 12.492 1.00 91.94 192 SER A C 1
ATOM 1546 O O . SER A 1 192 ? 13.142 -7.603 12.612 1.00 91.94 192 SER A O 1
ATOM 1548 N N . ASN A 1 193 ? 12.999 -5.740 11.348 1.00 91.75 193 ASN A N 1
ATOM 1549 C CA . ASN A 1 193 ? 12.530 -6.393 10.131 1.00 91.75 193 ASN A CA 1
ATOM 1550 C C . ASN A 1 193 ? 13.611 -6.511 9.048 1.00 91.75 193 ASN A C 1
ATOM 1552 O O . ASN A 1 193 ? 13.354 -7.124 8.011 1.00 91.75 193 ASN A O 1
ATOM 1556 N N . ASP A 1 194 ? 14.806 -5.957 9.272 1.00 93.44 194 ASP A N 1
ATOM 1557 C CA . ASP A 1 194 ? 15.906 -5.897 8.304 1.00 93.44 194 ASP A CA 1
ATOM 1558 C C . ASP A 1 194 ? 15.418 -5.339 6.957 1.00 93.44 194 ASP A C 1
ATOM 1560 O O . ASP A 1 194 ? 15.273 -6.048 5.951 1.00 93.44 194 ASP A O 1
ATOM 1564 N N . THR A 1 195 ? 15.017 -4.066 6.983 1.00 94.75 195 THR A N 1
ATOM 1565 C CA . THR A 1 195 ? 14.526 -3.361 5.796 1.00 94.75 195 THR A CA 1
ATOM 1566 C C . THR A 1 195 ? 15.183 -2.003 5.622 1.00 94.75 195 THR A C 1
ATOM 1568 O O . THR A 1 195 ? 15.163 -1.173 6.533 1.00 94.75 195 THR A O 1
ATOM 1571 N N . ASP A 1 196 ? 15.689 -1.763 4.413 1.00 96.12 196 ASP A N 1
ATOM 1572 C CA . ASP A 1 196 ? 16.298 -0.497 4.014 1.00 96.12 196 ASP A CA 1
ATOM 1573 C C . ASP A 1 196 ? 15.294 0.666 3.972 1.00 96.12 196 ASP A C 1
ATOM 1575 O O . ASP A 1 196 ? 14.131 0.466 3.578 1.00 96.12 196 ASP A O 1
ATOM 1579 N N . PRO A 1 197 ? 15.754 1.896 4.284 1.00 97.06 197 PRO A N 1
ATOM 1580 C CA . PRO A 1 197 ? 14.936 3.097 4.176 1.00 97.06 197 PRO A CA 1
ATOM 1581 C C . PRO A 1 197 ? 14.467 3.343 2.741 1.00 97.06 197 PRO A C 1
ATOM 1583 O O . PRO A 1 197 ? 15.102 2.947 1.758 1.00 97.06 197 PRO A O 1
ATOM 1586 N N . SER A 1 198 ? 13.350 4.051 2.616 1.00 98.19 198 SER A N 1
ATOM 1587 C CA . SER A 1 198 ? 12.864 4.542 1.328 1.00 98.19 198 SER A CA 1
ATOM 1588 C C . SER A 1 198 ? 13.768 5.662 0.828 1.00 98.19 198 SER A C 1
ATOM 1590 O O . SER A 1 198 ? 14.309 6.440 1.609 1.00 98.19 198 SER A O 1
ATOM 1592 N N . THR A 1 199 ? 13.915 5.777 -0.488 1.00 98.25 199 THR A N 1
ATOM 1593 C CA . THR A 1 199 ? 14.790 6.802 -1.089 1.00 98.25 199 THR A CA 1
ATOM 1594 C C . THR A 1 199 ? 14.032 7.770 -1.981 1.00 98.25 199 THR A C 1
ATOM 1596 O O . THR A 1 199 ? 14.333 8.959 -2.007 1.00 98.25 199 THR A O 1
ATOM 1599 N N . HIS A 1 200 ? 13.062 7.265 -2.739 1.00 98.62 200 HIS A N 1
ATOM 1600 C CA . HIS A 1 200 ? 12.259 8.048 -3.663 1.00 98.62 200 HIS A CA 1
ATOM 1601 C C . HIS A 1 200 ? 10.997 7.279 -4.030 1.00 98.62 200 HIS A C 1
ATOM 1603 O O . HIS A 1 200 ? 10.887 6.075 -3.787 1.00 98.62 200 HIS A O 1
ATOM 1609 N N . TYR A 1 201 ? 10.062 7.981 -4.651 1.00 98.81 201 TYR A N 1
ATOM 1610 C CA . TYR A 1 201 ? 8.852 7.386 -5.187 1.00 98.81 201 TYR A CA 1
ATOM 1611 C C . TYR A 1 201 ? 8.511 7.952 -6.558 1.00 98.81 201 TYR A C 1
ATOM 1613 O O . TYR A 1 201 ? 8.991 9.016 -6.971 1.00 98.81 201 TYR A O 1
ATOM 1621 N N . PHE A 1 202 ? 7.664 7.207 -7.251 1.00 98.69 202 PHE A N 1
ATOM 1622 C CA . PHE A 1 202 ? 7.071 7.553 -8.519 1.00 98.69 202 PHE A CA 1
ATOM 1623 C C . PHE A 1 202 ? 5.569 7.718 -8.359 1.00 98.69 202 PHE A C 1
ATOM 1625 O O . PHE A 1 202 ? 4.904 6.932 -7.683 1.00 98.69 202 PHE A O 1
ATOM 1632 N N . TYR A 1 203 ? 5.041 8.723 -9.041 1.00 98.00 203 TYR A N 1
ATOM 1633 C CA . TYR A 1 203 ? 3.620 9.012 -9.078 1.00 98.00 203 TYR A CA 1
ATOM 1634 C C . TYR A 1 203 ? 3.220 9.378 -10.510 1.00 98.00 203 TYR A C 1
ATOM 1636 O O . TYR A 1 203 ? 3.909 10.139 -11.191 1.00 98.00 203 TYR A O 1
ATOM 1644 N N . TYR A 1 204 ? 2.123 8.810 -11.000 1.00 96.50 204 TYR A N 1
ATOM 1645 C CA . TYR A 1 204 ? 1.551 9.189 -12.282 1.00 96.50 204 TYR A CA 1
ATOM 1646 C C . TYR A 1 204 ? 1.002 10.617 -12.203 1.00 96.50 204 TYR A C 1
ATOM 1648 O O . TYR A 1 204 ? 0.402 10.993 -11.195 1.00 96.50 204 TYR A O 1
ATOM 1656 N N . ARG A 1 205 ? 1.283 11.422 -13.233 1.00 86.88 205 ARG A N 1
ATOM 1657 C CA . ARG A 1 205 ? 1.041 12.875 -13.247 1.00 86.88 205 ARG A CA 1
ATOM 1658 C C . ARG A 1 205 ? -0.309 13.292 -13.842 1.00 86.88 205 ARG A C 1
ATOM 1660 O O . ARG A 1 205 ? -0.609 14.482 -13.800 1.00 86.88 205 ARG A O 1
ATOM 1667 N N . TYR A 1 206 ? -1.079 12.359 -14.406 1.00 71.44 206 TYR A N 1
ATOM 1668 C CA . TYR A 1 206 ? -2.261 12.651 -15.227 1.00 71.44 206 TYR A CA 1
ATOM 1669 C C . TYR A 1 206 ? -3.465 11.778 -14.863 1.00 71.44 206 TYR A C 1
ATOM 1671 O O . TYR A 1 206 ? -3.263 10.607 -14.482 1.00 71.44 206 TYR A O 1
#

Radius of gyration: 17.74 Å; Cα contacts (8 Å, |Δi|>4): 405; chains: 1; bounding box: 41×34×53 Å

Sequence (206 aa):
MDGYWYYFYDSGNMINSGFQTIYGTLYYFHEGGAMASGEWLGEKYIYPNGRIIDASPNMCNSKTQYYLFKYMTDKNNQEDIDATAIRLHGGSYSNNCVYFLSECLRRVGFNIPNSTCNTTQISYILSQKGFGKSYNLSSLRPGDVVLSGSTHAFIFMGWADDNHDYAYIVDNQKSKFGQVMHLRKIYGYDASNDTDPSTHYFYYRY

Secondary structure (DSSP, 8-state):
--PPP--B-TTSPBP-SEEEEETTEEEEE-TTSPBP-SEEETTEEE-TTS-EEE--GGGSSSHHHHHHHHHHHSHHHHHHHHHHHHHHTTT--SS-HHHHHHHHHHHTT----TT--SHHHHHHHHHHTTEEEE--GGG--TT-EEEETTTEEEEEEEESSTT-SEEEEE-S-HHHHSSSEEEEESSS-BTTTTBPPP-EEEEE--

Foldseek 3Di:
DPDFDWDADPVRDTDQWAWDADPNFIATADGRGTTDELDDDDQWGQHRVRGIDRLDQVLALGVLLSVLLVQVSDQVSLVVLLVQLCVLVVNDLPQSFQLSVQSSSVVSPDPDDSPGRWPVSVVVSLVVVQWDKDQPCVPDGGSWWWDLPGRHIWTFNAAPDPVRQKGFIAGSCCVQAVGRTDIDGAAQQDPVSRDHHIGMIIGHND

Mean predicted aligned error: 3.47 Å